Protein AF-A0A1G3MCM6-F1 (afdb_monomer)

Structure (mmCIF, N/CA/C/O backbone):
data_AF-A0A1G3MCM6-F1
#
_entry.id   AF-A0A1G3MCM6-F1
#
loop_
_atom_site.group_PDB
_atom_site.id
_atom_site.type_symbol
_atom_site.label_atom_id
_atom_site.label_alt_id
_atom_site.label_comp_id
_atom_site.label_asym_id
_atom_site.label_entity_id
_atom_site.label_seq_id
_atom_site.pdbx_PDB_ins_code
_atom_site.Cartn_x
_atom_site.Cartn_y
_atom_site.Cartn_z
_atom_site.occupancy
_atom_site.B_iso_or_equiv
_atom_site.auth_seq_id
_atom_site.auth_comp_id
_atom_site.auth_asym_id
_atom_site.auth_atom_id
_atom_site.pdbx_PDB_model_num
ATOM 1 N N . MET A 1 1 ? -22.567 -2.841 15.519 1.00 77.56 1 MET A N 1
ATOM 2 C CA . MET A 1 1 ? -21.822 -3.271 14.309 1.00 77.56 1 MET A CA 1
ATOM 3 C C . MET A 1 1 ? -20.598 -4.114 14.667 1.00 77.56 1 MET A C 1
ATOM 5 O O . MET A 1 1 ? -20.494 -5.220 14.152 1.00 77.56 1 MET A O 1
ATOM 9 N N . ILE A 1 2 ? -19.733 -3.654 15.585 1.00 81.81 2 ILE A N 1
ATOM 10 C CA . ILE A 1 2 ? -18.502 -4.355 16.015 1.00 81.81 2 ILE A CA 1
ATOM 11 C C . ILE A 1 2 ? -18.748 -5.815 16.421 1.00 81.81 2 ILE A C 1
ATOM 13 O O . ILE A 1 2 ? -18.038 -6.698 15.945 1.00 81.81 2 ILE A O 1
ATOM 17 N N . LYS A 1 3 ? -19.795 -6.090 17.214 1.00 83.81 3 LYS A N 1
ATOM 18 C CA . LYS A 1 3 ? -20.151 -7.464 17.610 1.00 83.81 3 LYS A CA 1
ATOM 19 C C . LYS A 1 3 ? -20.304 -8.424 16.419 1.00 83.81 3 LYS A C 1
ATOM 21 O O . LYS A 1 3 ? -19.781 -9.528 16.458 1.00 83.81 3 LYS A O 1
ATOM 26 N N . TYR A 1 4 ? -20.937 -7.982 15.330 1.00 87.56 4 TYR A N 1
ATOM 27 C CA . TYR A 1 4 ? -21.160 -8.820 14.150 1.00 87.56 4 TYR A CA 1
ATOM 28 C C . TYR A 1 4 ? -19.894 -9.006 13.323 1.00 87.56 4 TYR A C 1
ATOM 30 O O . TYR A 1 4 ? -19.676 -10.084 12.788 1.00 87.56 4 TYR A O 1
ATOM 38 N N . LEU A 1 5 ? -19.037 -7.985 13.241 1.00 87.69 5 LEU A N 1
ATOM 39 C CA . LEU A 1 5 ? -17.733 -8.105 12.582 1.00 87.69 5 LEU A CA 1
ATOM 40 C C . LEU A 1 5 ? -16.824 -9.082 13.335 1.00 87.69 5 LEU A C 1
ATOM 42 O O . LEU A 1 5 ? -16.129 -9.884 12.713 1.00 87.69 5 LEU A O 1
ATOM 46 N N . ARG A 1 6 ? -16.887 -9.068 14.670 1.00 85.75 6 ARG A N 1
ATOM 47 C CA . ARG A 1 6 ? -16.218 -10.051 15.522 1.00 85.75 6 ARG A CA 1
ATOM 48 C C . ARG A 1 6 ? -16.755 -11.462 15.267 1.00 85.75 6 ARG A C 1
ATOM 50 O O . ARG A 1 6 ? -15.981 -12.378 15.028 1.00 85.75 6 ARG A O 1
ATOM 57 N N . GLU A 1 7 ? -18.069 -11.658 15.264 1.00 87.81 7 GLU A N 1
ATOM 58 C CA . GLU A 1 7 ? -18.654 -12.975 14.972 1.00 87.81 7 GLU A CA 1
ATOM 59 C C . GLU A 1 7 ? -18.329 -13.466 13.554 1.00 87.81 7 GLU A C 1
ATOM 61 O O . GLU A 1 7 ? -17.963 -14.625 13.378 1.00 87.81 7 GLU A O 1
ATOM 66 N N . ALA A 1 8 ? -18.372 -12.584 12.552 1.00 89.69 8 ALA A N 1
ATOM 67 C CA . ALA A 1 8 ? -17.970 -12.914 11.188 1.00 89.69 8 ALA A CA 1
ATOM 68 C C . ALA A 1 8 ? -16.504 -13.360 11.137 1.00 89.69 8 ALA A C 1
ATOM 70 O O . ALA A 1 8 ? -16.182 -14.353 10.490 1.00 89.69 8 ALA A O 1
ATOM 71 N N . SER A 1 9 ? -15.616 -12.663 11.854 1.00 87.81 9 SER A N 1
ATOM 72 C CA . SER A 1 9 ? -14.201 -13.031 11.945 1.00 87.81 9 SER A CA 1
ATOM 73 C C . SER A 1 9 ? -14.021 -14.405 12.597 1.00 87.81 9 SER A C 1
ATOM 75 O O . SER A 1 9 ? -13.177 -15.172 12.143 1.00 87.81 9 SER A O 1
ATOM 77 N N . ALA A 1 10 ? -14.833 -14.747 13.602 1.00 88.06 10 ALA A N 1
ATOM 78 C CA . ALA A 1 10 ? -14.799 -16.059 14.248 1.00 88.06 10 ALA A CA 1
ATOM 79 C C . ALA A 1 10 ? -15.202 -17.173 13.274 1.00 88.06 10 ALA A C 1
ATOM 81 O O . ALA A 1 10 ? -14.544 -18.204 13.210 1.00 88.06 10 ALA A O 1
ATOM 82 N N . ILE A 1 11 ? -16.252 -16.942 12.480 1.00 89.31 11 ILE A N 1
ATOM 83 C CA . ILE A 1 11 ? -16.748 -17.908 11.490 1.00 89.31 11 ILE A CA 1
ATOM 84 C C . ILE A 1 11 ? -15.727 -18.121 10.368 1.00 89.31 11 ILE A C 1
ATOM 86 O O . ILE A 1 11 ? -15.505 -19.249 9.930 1.00 89.31 11 ILE A O 1
ATOM 90 N N . VAL A 1 12 ? -15.114 -17.045 9.868 1.00 87.94 12 VAL A N 1
ATOM 91 C CA . VAL A 1 12 ? -14.195 -17.127 8.724 1.00 87.94 12 VAL A CA 1
ATOM 92 C C . VAL A 1 12 ? -12.871 -17.768 9.127 1.00 87.94 12 VAL A C 1
ATOM 94 O O . VAL A 1 12 ? -12.419 -18.691 8.445 1.00 87.94 12 VAL A O 1
ATOM 97 N N . TYR A 1 13 ? -12.271 -17.315 10.228 1.00 85.62 13 TYR A N 1
ATOM 98 C CA . TYR A 1 13 ? -10.898 -17.668 10.598 1.00 85.62 13 TYR A CA 1
ATOM 99 C C . TYR A 1 13 ? -10.787 -18.740 11.687 1.00 85.62 13 TYR A C 1
ATOM 101 O O . TYR A 1 13 ? -9.669 -19.111 12.029 1.00 85.62 13 TYR A O 1
ATOM 109 N N . ASP A 1 14 ? -11.909 -19.228 12.230 1.00 80.12 14 ASP A N 1
ATOM 110 C CA . ASP A 1 14 ? -11.936 -20.124 13.400 1.00 80.12 14 ASP A CA 1
ATOM 111 C C . ASP A 1 14 ? -11.117 -19.552 14.583 1.00 80.12 14 ASP A C 1
ATOM 113 O O . ASP A 1 14 ? -10.503 -20.277 15.366 1.00 80.12 14 ASP A O 1
ATOM 117 N N . ASP A 1 15 ? -11.077 -18.218 14.680 1.00 69.25 15 ASP A N 1
ATOM 118 C CA . ASP A 1 15 ? -10.154 -17.466 15.531 1.00 69.25 15 ASP A CA 1
ATOM 119 C C . ASP A 1 15 ? -10.710 -17.293 16.961 1.00 69.25 15 ASP A C 1
ATOM 121 O O . ASP A 1 15 ? -11.820 -16.766 17.128 1.00 69.25 15 ASP A O 1
ATOM 125 N N . PRO A 1 16 ? -9.957 -17.681 18.012 1.00 59.62 16 PRO A N 1
ATOM 126 C CA . PRO A 1 16 ? -10.346 -17.456 19.404 1.00 59.62 16 PRO A CA 1
ATOM 127 C C . PRO A 1 16 ? -10.381 -15.971 19.819 1.00 59.62 16 PRO A C 1
ATOM 129 O O . PRO A 1 16 ? -11.008 -15.651 20.831 1.00 59.62 16 PRO A O 1
ATOM 132 N N . GLN A 1 17 ? -9.752 -15.056 19.068 1.00 64.62 17 GLN A N 1
ATOM 133 C CA . GLN A 1 17 ? -9.787 -13.600 19.292 1.00 64.62 17 GLN A CA 1
ATOM 134 C C . GLN A 1 17 ? -10.172 -12.832 18.016 1.00 64.62 17 GLN A C 1
ATOM 136 O O . GLN A 1 17 ? -9.363 -12.109 17.432 1.00 64.62 17 GLN A O 1
ATOM 141 N N . PRO A 1 18 ? -11.436 -12.929 17.584 1.00 66.81 18 PRO A N 1
ATOM 142 C CA . PRO A 1 18 ? -11.788 -12.649 16.207 1.00 66.81 18 PRO A CA 1
ATOM 143 C C . PRO A 1 18 ? -11.910 -11.142 15.939 1.00 66.81 18 PRO A C 1
ATOM 145 O O . PRO A 1 18 ? -12.966 -10.538 16.105 1.00 66.81 18 PRO A O 1
ATOM 148 N N . ALA A 1 19 ? -10.809 -10.516 15.527 1.00 70.50 19 ALA A N 1
ATOM 149 C CA . ALA A 1 19 ? -10.725 -9.077 15.258 1.00 70.50 19 ALA A CA 1
ATOM 150 C C . ALA A 1 19 ? -10.263 -8.746 13.828 1.00 70.50 19 ALA A C 1
ATOM 152 O O . ALA A 1 19 ? -9.990 -7.583 13.526 1.00 70.50 19 ALA A O 1
ATOM 153 N N . ALA A 1 20 ? -10.197 -9.732 12.927 1.00 72.62 20 ALA A N 1
ATOM 154 C CA . ALA A 1 20 ? -9.654 -9.550 11.578 1.00 72.62 20 ALA A CA 1
ATOM 155 C C . ALA A 1 20 ? -10.412 -8.484 10.765 1.00 72.62 20 ALA A C 1
ATOM 157 O O . ALA A 1 20 ? -9.809 -7.720 10.015 1.00 72.62 20 ALA A O 1
ATOM 158 N N . PHE A 1 21 ? -11.729 -8.374 10.967 1.00 78.88 21 PHE A N 1
ATOM 159 C CA . PHE A 1 21 ? -12.577 -7.374 10.305 1.00 78.88 21 PHE A CA 1
ATOM 160 C C . PHE A 1 21 ? -12.707 -6.053 11.081 1.00 78.88 21 PHE A C 1
ATOM 162 O O . PHE A 1 21 ? -13.482 -5.182 10.694 1.00 78.88 21 PHE A O 1
ATOM 169 N N . LEU A 1 22 ? -11.947 -5.889 12.168 1.00 76.06 22 LEU A N 1
ATOM 170 C CA . LEU A 1 22 ? -11.926 -4.698 13.025 1.00 76.06 22 LEU A CA 1
ATOM 171 C C . LEU A 1 22 ? -10.615 -3.908 12.895 1.00 76.06 22 LEU A C 1
ATOM 173 O O . LEU A 1 22 ? -10.257 -3.122 13.769 1.00 76.06 22 LEU A O 1
ATOM 177 N N . ALA A 1 23 ? -9.917 -4.058 11.767 1.00 63.91 23 ALA A N 1
ATOM 178 C CA . ALA A 1 23 ? -8.695 -3.318 11.435 1.00 63.91 23 ALA A CA 1
ATOM 179 C C . ALA A 1 23 ? -8.908 -1.805 11.168 1.00 63.91 23 ALA A C 1
ATOM 181 O O . ALA A 1 23 ? -7.988 -1.122 10.708 1.00 63.91 23 ALA A O 1
ATOM 182 N N . GLY A 1 24 ? -10.114 -1.284 11.433 1.00 68.31 24 GLY A N 1
ATOM 183 C CA . GLY A 1 24 ? -10.452 0.133 11.305 1.00 68.31 24 GLY A CA 1
ATOM 184 C C . GLY A 1 24 ? -9.664 1.012 12.277 1.00 68.31 24 GLY A C 1
ATOM 185 O O . GLY A 1 24 ? -9.245 0.549 13.340 1.00 68.31 24 GLY A O 1
ATOM 186 N N . SER A 1 25 ? -9.463 2.270 11.886 1.00 79.94 25 SER A N 1
ATOM 187 C CA . SER A 1 25 ? -8.762 3.283 12.674 1.00 79.94 25 SER A CA 1
ATOM 188 C C . SER A 1 25 ? -9.706 4.124 13.527 1.00 79.94 25 SER A C 1
ATOM 190 O O . SER A 1 25 ? -10.789 4.487 13.074 1.00 79.94 25 SER A O 1
ATOM 192 N N . GLU A 1 26 ? -9.237 4.502 14.716 1.00 88.06 26 GLU A N 1
ATOM 193 C CA . GLU A 1 26 ? -9.875 5.508 15.564 1.00 88.06 26 GLU A CA 1
ATOM 194 C C . GLU A 1 26 ? -9.474 6.886 15.051 1.00 88.06 26 GLU A C 1
ATOM 196 O O . GLU A 1 26 ? -8.437 7.441 15.424 1.00 88.06 26 GLU A O 1
ATOM 201 N N . CYS A 1 27 ? -10.248 7.395 14.097 1.00 87.75 27 CYS A N 1
ATOM 202 C CA . CYS A 1 27 ? -9.931 8.655 13.445 1.00 87.75 27 CYS A CA 1
ATOM 203 C C . CYS A 1 27 ? -10.196 9.829 14.387 1.00 87.75 27 CYS A C 1
ATOM 205 O O . CYS A 1 27 ? -11.316 10.033 14.870 1.00 87.75 27 CYS A O 1
ATOM 207 N N . MET A 1 28 ? -9.154 10.628 14.581 1.00 93.31 28 MET A N 1
ATOM 208 C CA . MET A 1 28 ? -9.245 11.959 15.150 1.00 93.31 28 MET A CA 1
ATOM 209 C C . MET A 1 28 ? -9.713 12.929 14.062 1.00 93.31 28 MET A C 1
ATOM 211 O O . MET A 1 28 ? -9.323 12.829 12.897 1.00 93.31 28 MET A O 1
ATOM 215 N N . THR A 1 29 ? -10.565 13.875 14.439 1.00 92.38 29 THR A N 1
ATOM 216 C CA . THR A 1 29 ? -11.014 14.944 13.551 1.00 92.38 29 THR A CA 1
ATOM 217 C C . THR A 1 29 ? -10.143 16.167 13.771 1.00 92.38 29 THR A C 1
ATOM 219 O O . THR A 1 29 ? -10.259 16.879 14.770 1.00 92.38 29 THR A O 1
ATOM 222 N N . MET A 1 30 ? -9.262 16.420 12.811 1.00 87.62 30 MET A N 1
ATOM 223 C CA . MET A 1 30 ? -8.377 17.574 12.859 1.00 87.62 30 MET A CA 1
ATOM 224 C C . MET A 1 30 ? -9.166 18.898 12.808 1.00 87.62 30 MET A C 1
ATOM 226 O O . MET A 1 30 ? -10.094 19.028 12.002 1.00 87.62 30 MET A O 1
ATOM 230 N N . PRO A 1 31 ? -8.780 19.923 13.596 1.00 91.50 31 PRO A N 1
ATOM 231 C CA . PRO A 1 31 ? -7.684 19.926 14.571 1.00 91.50 31 PRO A CA 1
ATOM 232 C C . PRO A 1 31 ? -8.120 19.500 15.986 1.00 91.50 31 PRO A C 1
ATOM 234 O O . PRO A 1 31 ? -8.938 20.184 16.605 1.00 91.50 31 PRO A O 1
ATOM 237 N N . LEU A 1 32 ? -7.482 18.462 16.536 1.00 93.50 32 LEU A N 1
ATOM 238 C CA . LEU A 1 32 ? -7.494 18.077 17.955 1.00 93.50 32 LE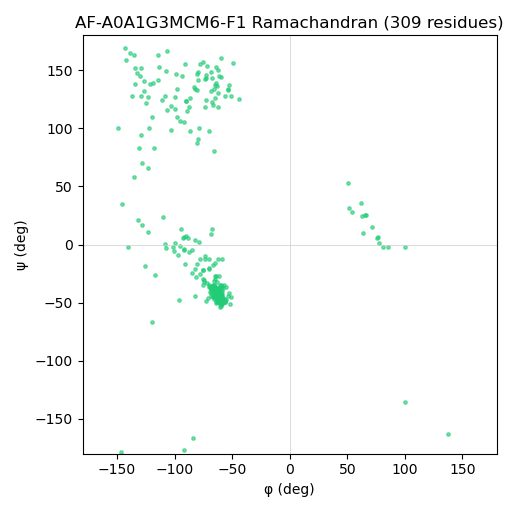U A CA 1
ATOM 239 C C . LEU A 1 32 ? -8.873 17.700 18.521 1.00 93.50 32 LEU A C 1
ATOM 241 O O . LEU A 1 32 ? -9.167 17.996 19.682 1.00 93.50 32 LEU A O 1
ATOM 245 N N . LYS A 1 33 ? -9.734 17.051 17.727 1.00 94.62 33 LYS A N 1
ATOM 246 C CA . LYS A 1 33 ? -11.069 16.624 18.178 1.00 94.62 33 LYS A CA 1
ATOM 247 C C . LYS A 1 33 ? -11.223 15.114 18.115 1.00 94.62 33 LYS A C 1
ATOM 249 O O . LYS A 1 33 ? -10.851 14.478 17.135 1.00 94.62 33 LYS A O 1
ATOM 254 N N . LEU A 1 34 ? -11.851 14.559 19.143 1.00 93.94 34 LEU A N 1
ATOM 255 C CA . LEU A 1 34 ? -12.419 13.219 19.107 1.00 93.94 34 LEU A CA 1
ATOM 256 C C . LEU A 1 34 ? -13.931 13.362 18.939 1.00 93.94 34 LEU A C 1
ATOM 258 O O . LEU A 1 34 ? -14.586 13.987 19.772 1.00 93.94 34 LEU A O 1
ATOM 262 N N . GLU A 1 35 ? -14.471 12.824 17.850 1.00 93.69 35 GLU A N 1
ATOM 263 C CA . GLU A 1 35 ? -15.914 12.827 17.620 1.00 93.69 35 GLU A CA 1
ATOM 264 C C . GLU A 1 35 ? -16.611 11.744 18.442 1.00 93.69 35 GLU A C 1
ATOM 266 O O . GLU A 1 35 ? -16.022 10.713 18.772 1.00 93.69 35 GLU A O 1
ATOM 271 N N . GLU A 1 36 ? -17.896 11.966 18.721 1.00 92.62 36 GLU A N 1
ATOM 272 C CA . GLU A 1 36 ? -18.750 11.032 19.459 1.00 92.62 36 GLU A CA 1
ATOM 273 C C . GLU A 1 36 ? -18.730 9.637 18.833 1.00 92.62 36 GLU A C 1
ATOM 275 O O . GLU A 1 36 ? -18.501 8.660 19.535 1.00 92.62 36 GLU A O 1
ATOM 280 N N . ARG A 1 37 ? -18.825 9.547 17.500 1.00 89.88 37 ARG A N 1
ATOM 281 C CA . ARG A 1 37 ? -18.759 8.271 16.778 1.00 89.88 37 ARG A CA 1
ATOM 282 C C . ARG A 1 37 ? -17.471 7.490 17.068 1.00 89.88 37 ARG A C 1
ATOM 284 O O . ARG A 1 37 ? -17.539 6.289 17.309 1.00 89.88 37 ARG A O 1
ATOM 291 N N . SER A 1 38 ? -16.308 8.144 17.017 1.00 91.44 38 SER A N 1
ATOM 292 C CA . SER A 1 38 ? -15.022 7.486 17.303 1.00 91.44 38 SER A CA 1
ATOM 293 C C . SER A 1 38 ? -14.925 7.102 18.783 1.00 91.44 38 SER A C 1
ATOM 295 O O . SER A 1 38 ? -14.451 6.022 19.117 1.00 91.44 38 SER A O 1
ATOM 297 N N . ALA A 1 39 ? -15.424 7.949 19.688 1.00 92.62 39 ALA A N 1
ATOM 298 C CA . ALA A 1 39 ? -15.471 7.631 21.114 1.00 92.62 39 ALA A CA 1
ATOM 299 C C . ALA A 1 39 ? -16.377 6.419 21.416 1.00 92.62 39 ALA A C 1
ATOM 301 O O . ALA A 1 39 ? -16.011 5.554 22.214 1.00 92.62 39 ALA A O 1
ATOM 302 N N . GLU A 1 40 ? -17.538 6.328 20.765 1.00 91.62 40 GLU A N 1
ATOM 303 C CA . GLU A 1 40 ? -18.441 5.180 20.860 1.00 91.62 40 GLU A CA 1
ATOM 304 C C . GLU A 1 40 ? -17.797 3.899 20.320 1.00 91.62 40 GLU A C 1
ATOM 306 O O . GLU A 1 40 ? -17.926 2.853 20.960 1.00 91.62 40 GLU A O 1
ATOM 311 N N . ASP A 1 41 ? -17.069 3.972 19.198 1.00 89.88 41 ASP A N 1
ATOM 312 C CA . ASP A 1 41 ? -16.335 2.828 18.637 1.00 89.88 41 ASP A CA 1
ATOM 313 C C . ASP A 1 41 ? -15.289 2.301 19.629 1.00 89.88 41 ASP A C 1
ATOM 315 O O . ASP A 1 41 ? -15.284 1.108 19.943 1.00 89.88 41 ASP A O 1
ATOM 319 N N . ILE A 1 42 ? -14.493 3.196 20.229 1.00 92.06 42 ILE A N 1
ATOM 320 C CA . ILE A 1 42 ? -13.490 2.849 21.249 1.00 92.06 42 ILE A CA 1
ATOM 321 C C . ILE A 1 42 ? -14.126 2.087 22.425 1.00 92.06 42 ILE A C 1
ATOM 323 O O . ILE A 1 42 ? -13.622 1.040 22.857 1.00 92.06 42 ILE A O 1
ATOM 327 N N . LEU A 1 43 ? -15.245 2.597 22.949 1.00 92.44 43 LEU A N 1
ATOM 328 C CA . LEU A 1 43 ? -15.955 1.983 24.074 1.00 92.44 43 LEU A CA 1
ATOM 329 C C . LEU A 1 43 ? -16.600 0.646 23.689 1.00 92.44 43 LEU A C 1
ATOM 331 O O . LEU A 1 43 ? -16.580 -0.304 24.476 1.00 92.44 43 LEU A O 1
ATOM 335 N N . GLU A 1 44 ? -17.162 0.546 22.488 1.00 89.62 44 GLU A N 1
ATOM 336 C CA . GLU A 1 44 ? -17.798 -0.674 22.000 1.00 89.62 44 GLU A CA 1
ATOM 337 C C . GLU A 1 44 ? -16.775 -1.778 21.704 1.00 89.62 44 GLU A C 1
ATOM 339 O O . GLU A 1 44 ? -17.019 -2.946 22.021 1.00 89.62 44 GLU A O 1
ATOM 344 N N . ARG A 1 45 ? -15.589 -1.428 21.192 1.00 89.12 45 ARG A N 1
ATOM 345 C CA . ARG A 1 45 ? -14.456 -2.357 21.056 1.00 89.12 45 ARG A CA 1
ATOM 346 C C . ARG A 1 45 ? -14.080 -2.973 22.392 1.00 89.12 45 ARG A C 1
ATOM 348 O O . ARG A 1 45 ? -14.029 -4.202 22.493 1.00 89.12 45 ARG A O 1
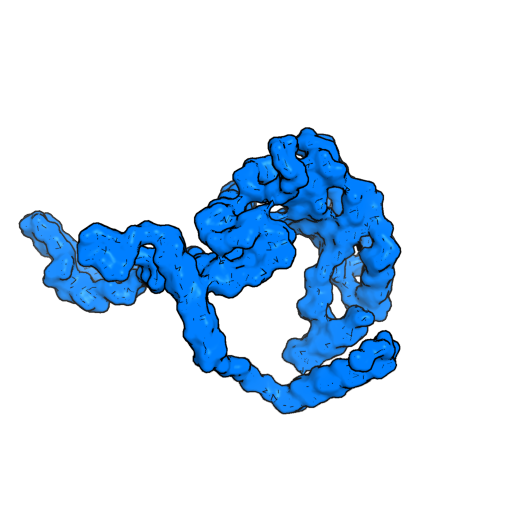ATOM 355 N N . ARG A 1 46 ? -13.945 -2.141 23.433 1.00 89.75 46 ARG A N 1
ATOM 356 C CA . ARG A 1 46 ? -13.671 -2.612 24.797 1.00 89.75 46 ARG A CA 1
ATOM 357 C C . ARG A 1 46 ? -14.737 -3.603 25.262 1.00 89.75 46 ARG A C 1
ATOM 359 O O . ARG A 1 46 ? -14.404 -4.688 25.733 1.00 89.75 46 ARG A O 1
ATOM 366 N N . ARG A 1 47 ? -16.024 -3.262 25.105 1.00 88.81 47 ARG A N 1
ATOM 367 C CA . ARG A 1 47 ? -17.152 -4.145 25.475 1.00 88.81 47 ARG A CA 1
ATOM 368 C C . ARG A 1 47 ? -17.113 -5.477 24.728 1.00 88.81 47 ARG A C 1
ATOM 370 O O . ARG A 1 47 ? -17.441 -6.514 25.299 1.00 88.81 47 ARG A O 1
ATOM 377 N N . CYS A 1 48 ? -16.675 -5.455 23.474 1.00 86.25 48 CYS A N 1
ATOM 378 C CA . CYS A 1 48 ? -16.508 -6.640 22.643 1.00 86.25 48 CYS A CA 1
ATOM 379 C C . CYS A 1 48 ? -15.183 -7.387 22.885 1.00 86.25 48 CYS A C 1
ATOM 381 O O . CYS A 1 48 ? -14.934 -8.373 22.191 1.00 86.25 48 CYS A O 1
ATOM 383 N N . GLY A 1 49 ? -14.350 -6.971 23.845 1.00 85.38 49 GLY A N 1
ATOM 384 C CA . GLY A 1 49 ? -13.060 -7.601 24.151 1.00 85.38 49 GLY A CA 1
ATOM 385 C C . GLY A 1 49 ? -11.975 -7.363 23.096 1.00 85.38 49 GLY A C 1
ATOM 386 O O . GLY A 1 49 ? -10.966 -8.066 23.088 1.00 85.38 49 GLY A O 1
ATOM 387 N N . VAL A 1 50 ? -12.180 -6.396 22.201 1.00 86.75 50 VAL A N 1
ATOM 388 C CA . VAL A 1 50 ? -11.236 -6.007 21.152 1.00 86.75 50 VAL A CA 1
ATOM 389 C C . VAL A 1 50 ? -10.373 -4.890 21.716 1.00 86.75 50 VAL A C 1
ATOM 391 O O . VAL A 1 50 ? -10.837 -3.767 21.870 1.00 86.75 50 VAL A O 1
ATOM 394 N N . ARG A 1 51 ? -9.123 -5.214 22.043 1.00 88.38 51 ARG A N 1
ATOM 395 C CA . ARG A 1 51 ? -8.202 -4.298 22.736 1.00 88.38 51 ARG A CA 1
ATOM 396 C C . ARG A 1 51 ? -7.210 -3.594 21.815 1.00 88.38 51 ARG A C 1
ATOM 398 O O . ARG A 1 51 ? -6.350 -2.861 22.285 1.00 88.38 51 ARG A O 1
ATOM 405 N N . ARG A 1 52 ? -7.283 -3.846 20.506 1.00 88.88 52 ARG A N 1
ATOM 406 C CA . ARG A 1 52 ? -6.410 -3.209 19.518 1.00 88.88 52 ARG A CA 1
ATOM 407 C C . ARG A 1 52 ? -7.046 -1.923 19.012 1.00 88.88 52 ARG A C 1
ATOM 409 O O . ARG A 1 52 ? -8.148 -1.960 18.457 1.00 88.88 52 ARG A O 1
ATOM 416 N N . TYR A 1 53 ? -6.311 -0.826 19.152 1.00 90.94 53 TYR A N 1
ATOM 417 C CA . TYR A 1 53 ? -6.728 0.504 18.728 1.00 90.94 53 TYR A CA 1
ATOM 418 C C . TYR A 1 53 ? -5.670 1.125 17.809 1.00 90.94 53 TYR A C 1
ATOM 420 O O . TYR A 1 53 ? -4.470 1.119 18.098 1.00 90.94 53 TYR A O 1
ATOM 428 N N . HIS A 1 54 ? -6.131 1.669 16.683 1.00 91.06 54 HIS A N 1
ATOM 429 C CA . HIS A 1 54 ? -5.290 2.293 15.662 1.00 91.06 54 HIS A CA 1
ATOM 430 C C . HIS A 1 54 ? -5.663 3.769 15.522 1.00 91.06 54 HIS A C 1
ATOM 432 O O . HIS A 1 54 ? -6.449 4.122 14.644 1.00 91.06 54 HIS A O 1
ATOM 438 N N . VAL A 1 55 ? -5.123 4.629 16.381 1.00 93.75 55 VAL A N 1
ATOM 439 C CA . VAL A 1 55 ? -5.433 6.065 16.384 1.00 93.75 55 VAL A CA 1
ATOM 440 C C . VAL A 1 55 ? -4.896 6.700 15.110 1.00 93.75 55 VAL A C 1
ATOM 442 O O . VAL A 1 55 ? -3.696 6.648 14.859 1.00 93.75 55 VAL A O 1
ATOM 445 N N . ALA A 1 56 ? -5.756 7.291 14.290 1.00 92.69 56 ALA A N 1
ATOM 446 C CA . ALA A 1 56 ? -5.346 7.894 13.027 1.00 92.69 56 ALA A CA 1
ATOM 447 C C . ALA A 1 56 ? -5.539 9.405 13.037 1.00 92.69 56 ALA A C 1
ATOM 449 O O . ALA A 1 56 ? -6.546 9.913 13.528 1.00 92.69 56 ALA A O 1
ATOM 450 N N . SER A 1 57 ? -4.587 10.104 12.427 1.00 92.19 57 SER A N 1
ATOM 451 C CA . SER A 1 57 ? -4.694 11.519 12.098 1.00 92.19 57 SER A CA 1
ATOM 452 C C . SER A 1 57 ? -4.528 11.697 10.591 1.00 92.19 57 SER A C 1
ATOM 454 O O . SER A 1 57 ? -3.695 11.028 9.975 1.00 92.19 57 SER A O 1
ATOM 456 N N . MET A 1 58 ? -5.360 12.560 9.998 1.00 91.44 58 MET A N 1
ATOM 457 C CA . MET A 1 58 ? -5.427 12.775 8.546 1.00 91.44 58 MET A CA 1
ATOM 458 C C . MET A 1 58 ? -5.497 14.262 8.145 1.00 91.44 58 MET A C 1
ATOM 460 O O . MET A 1 58 ? -6.476 14.695 7.530 1.00 91.44 58 MET A O 1
ATOM 464 N N . PRO A 1 59 ? -4.517 15.100 8.520 1.00 91.94 59 PRO A N 1
ATOM 465 C CA . PRO A 1 59 ? -4.551 16.515 8.220 1.00 91.94 59 PRO A CA 1
ATOM 466 C C . PRO A 1 59 ? -4.322 16.814 6.738 1.00 91.94 59 PRO A C 1
ATOM 468 O O . PRO A 1 59 ? -3.611 16.116 6.015 1.00 91.94 59 PRO A O 1
ATOM 471 N N . THR A 1 60 ? -4.866 17.949 6.308 1.00 93.31 60 THR A N 1
ATOM 472 C CA . THR A 1 60 ? -4.403 18.642 5.107 1.00 93.31 60 THR A CA 1
ATOM 473 C C . THR A 1 60 ? -3.626 19.886 5.532 1.00 93.31 60 THR A C 1
ATOM 475 O O . THR A 1 60 ? -4.209 20.809 6.114 1.00 93.31 60 THR A O 1
ATOM 478 N N . LEU A 1 61 ? -2.322 19.930 5.229 1.00 93.75 61 LEU A N 1
ATOM 479 C CA . LEU A 1 61 ? -1.474 21.094 5.501 1.00 93.75 61 LEU A CA 1
ATOM 480 C C . LEU A 1 61 ? -2.057 22.338 4.829 1.00 93.75 61 LEU A C 1
ATOM 482 O O . LEU A 1 61 ? -2.331 22.327 3.628 1.00 93.75 61 LEU A O 1
ATOM 486 N N . GLY A 1 62 ? -2.226 23.410 5.606 1.00 92.62 62 GLY A N 1
ATOM 487 C CA . GLY A 1 62 ? -2.831 24.662 5.149 1.00 92.62 62 GLY A CA 1
ATOM 488 C C . GLY A 1 62 ? -4.362 24.704 5.223 1.00 92.62 62 GLY A C 1
ATOM 489 O O . GLY A 1 62 ? -4.932 25.749 4.922 1.00 92.62 62 GLY A O 1
ATOM 490 N N . VAL A 1 63 ? -5.024 23.619 5.644 1.00 94.25 63 VAL A N 1
ATOM 491 C CA . VAL A 1 63 ? -6.484 23.575 5.855 1.00 94.25 63 VAL A CA 1
ATOM 492 C C . VAL A 1 63 ? -6.800 23.244 7.307 1.00 94.25 63 VAL A C 1
ATOM 494 O O . VAL A 1 63 ? -7.322 24.082 8.035 1.00 94.25 63 VAL A O 1
ATOM 497 N N . SER A 1 64 ? -6.472 22.027 7.737 1.00 94.06 64 SER A N 1
ATOM 498 C CA . SER A 1 64 ? -6.795 21.534 9.080 1.00 94.06 64 SER A CA 1
ATOM 499 C C . SER A 1 64 ? -5.626 21.675 10.057 1.00 94.06 64 SER A C 1
ATOM 501 O O . SER A 1 64 ? -5.791 21.474 11.254 1.00 94.06 64 SER A O 1
ATOM 503 N N . THR A 1 65 ? -4.450 22.039 9.548 1.00 94.56 65 THR A N 1
ATOM 504 C CA . THR A 1 65 ? -3.245 22.374 10.311 1.00 94.56 65 THR A CA 1
ATOM 505 C C . THR A 1 65 ? -2.566 23.587 9.667 1.00 94.56 65 THR A C 1
ATOM 507 O O . THR A 1 65 ? -2.844 23.898 8.501 1.00 94.56 65 THR A O 1
ATOM 510 N N . PRO A 1 66 ? -1.626 24.259 10.357 1.00 93.69 66 PRO A N 1
ATOM 511 C CA . PRO A 1 66 ? -0.777 25.266 9.727 1.00 93.69 66 PRO A CA 1
ATOM 512 C C . PRO A 1 66 ? -0.125 24.776 8.419 1.00 93.69 66 PRO A C 1
ATOM 514 O O . PRO A 1 66 ? 0.071 23.582 8.183 1.00 93.69 66 PRO A O 1
ATOM 517 N N . VAL A 1 67 ? 0.242 25.705 7.538 1.00 92.75 67 VAL A N 1
ATOM 518 C CA . VAL A 1 67 ? 0.970 25.347 6.305 1.00 92.75 67 VAL A CA 1
ATOM 519 C C . VAL A 1 67 ? 2.443 25.013 6.582 1.00 92.75 67 VAL A C 1
ATOM 521 O O . VAL A 1 67 ? 3.090 24.314 5.808 1.00 92.75 67 VAL A O 1
ATOM 524 N N . THR A 1 68 ? 2.993 25.496 7.700 1.00 94.94 68 THR A N 1
ATOM 525 C CA . THR A 1 68 ? 4.390 25.264 8.079 1.00 94.94 68 THR A CA 1
ATOM 526 C C . THR A 1 68 ? 4.564 23.891 8.724 1.00 94.94 68 THR A C 1
ATOM 528 O O . THR A 1 68 ? 3.828 23.515 9.635 1.00 94.94 68 THR A O 1
ATOM 531 N N . LEU A 1 69 ? 5.581 23.147 8.280 1.00 95.88 69 LEU A N 1
ATOM 532 C CA . LEU A 1 69 ? 5.794 21.760 8.703 1.00 95.88 69 LEU A CA 1
ATOM 533 C C . LEU A 1 69 ? 5.968 21.623 10.218 1.00 95.88 69 LEU A C 1
ATOM 535 O O . LEU A 1 69 ? 5.271 20.830 10.834 1.00 95.88 69 LEU A O 1
ATOM 539 N N . ALA A 1 70 ? 6.849 22.414 10.836 1.00 96.56 70 ALA A N 1
ATOM 540 C CA . ALA A 1 70 ? 7.169 22.260 12.256 1.00 96.56 70 ALA A CA 1
ATOM 541 C C . ALA A 1 70 ? 5.938 22.410 13.169 1.00 96.56 70 ALA A C 1
ATOM 543 O O . ALA A 1 70 ? 5.703 21.564 14.029 1.00 96.56 70 ALA A O 1
ATOM 544 N N . GLY A 1 71 ? 5.128 23.455 12.956 1.00 95.50 71 GLY A N 1
ATOM 545 C CA . GLY A 1 71 ? 3.919 23.686 13.751 1.00 95.50 71 GLY A CA 1
ATOM 546 C C . GLY A 1 71 ? 2.890 22.575 13.561 1.00 95.50 71 GLY A C 1
ATOM 547 O O . GLY A 1 71 ? 2.305 22.088 14.528 1.00 95.50 71 GLY A O 1
ATOM 548 N N . SER A 1 72 ? 2.723 22.118 12.324 1.00 96.00 72 SER A N 1
ATOM 549 C CA . SER A 1 72 ? 1.786 21.046 12.009 1.00 96.00 72 SER A CA 1
ATOM 550 C C . SER A 1 72 ? 2.250 19.691 12.547 1.00 96.00 72 SER A C 1
ATOM 552 O O . SER A 1 72 ? 1.407 18.898 12.955 1.00 96.00 72 SER A O 1
ATOM 554 N N . ILE A 1 73 ? 3.559 19.403 12.563 1.00 96.12 73 ILE A N 1
ATOM 555 C CA . ILE A 1 73 ? 4.119 18.144 13.087 1.00 96.12 73 ILE A CA 1
ATOM 556 C C . ILE A 1 73 ? 3.847 18.049 14.589 1.00 96.12 73 ILE A C 1
ATOM 558 O O . ILE A 1 73 ? 3.389 17.016 15.072 1.00 96.12 73 ILE A O 1
ATOM 562 N N . VAL A 1 74 ? 4.077 19.143 15.325 1.00 95.81 74 VAL A N 1
ATOM 563 C CA . VAL A 1 74 ? 3.766 19.218 16.761 1.00 95.81 74 VAL A CA 1
ATOM 564 C C . VAL A 1 74 ? 2.273 18.992 17.002 1.00 95.81 74 VAL A C 1
ATOM 566 O O . VAL A 1 74 ? 1.908 18.245 17.907 1.00 95.81 74 VAL A O 1
ATOM 569 N N . MET A 1 75 ? 1.413 19.591 16.173 1.00 95.81 75 MET A N 1
ATOM 570 C CA . MET A 1 75 ? -0.037 19.421 16.273 1.00 95.81 75 MET A CA 1
ATOM 571 C C . MET A 1 75 ? -0.479 17.971 16.035 1.00 95.81 75 MET A C 1
ATOM 573 O O . MET A 1 75 ? -1.248 17.450 16.837 1.00 95.81 75 MET A O 1
ATOM 577 N N . ALA A 1 76 ? 0.029 17.293 15.001 1.00 95.19 76 ALA A N 1
ATOM 578 C CA . ALA A 1 76 ? -0.289 15.880 14.778 1.00 95.19 76 ALA A CA 1
ATOM 579 C C . ALA A 1 76 ? 0.230 14.976 15.890 1.00 95.19 76 ALA A C 1
ATOM 581 O O . ALA A 1 76 ? -0.484 14.077 16.325 1.00 95.19 76 ALA A O 1
ATOM 582 N N . ALA A 1 77 ? 1.446 15.219 16.384 1.00 95.44 77 ALA A N 1
ATOM 583 C CA . ALA A 1 77 ? 1.969 14.450 17.504 1.00 95.44 77 ALA A CA 1
ATOM 584 C C . ALA A 1 77 ? 1.071 14.598 18.743 1.00 95.44 77 ALA A C 1
ATOM 586 O O . ALA A 1 77 ? 0.728 13.598 19.372 1.00 95.44 77 ALA A O 1
ATOM 587 N N . ALA A 1 78 ? 0.632 15.823 19.053 1.00 95.62 78 ALA A N 1
ATOM 588 C CA . ALA A 1 78 ? -0.308 16.078 20.140 1.00 95.62 78 ALA A CA 1
ATOM 589 C C . ALA A 1 78 ? -1.661 15.380 19.919 1.00 95.62 78 ALA A C 1
ATOM 591 O O . ALA A 1 78 ? -2.207 14.808 20.860 1.00 95.62 78 ALA A O 1
ATOM 592 N N . GLU A 1 79 ? -2.183 15.384 18.689 1.00 95.81 79 GLU A N 1
ATOM 593 C CA . GLU A 1 79 ? -3.445 14.720 18.356 1.00 95.81 79 GLU A CA 1
ATOM 594 C C . GLU A 1 79 ? -3.373 13.203 18.549 1.00 95.81 79 GLU A C 1
ATOM 596 O O . GLU A 1 79 ? -4.217 12.624 19.234 1.00 95.81 79 GLU A O 1
ATOM 601 N N . LEU A 1 80 ? -2.345 12.566 17.986 1.00 95.94 80 LEU A N 1
ATOM 602 C CA . LEU A 1 80 ? -2.146 11.123 18.075 1.00 95.94 80 LEU A CA 1
ATOM 603 C C . LEU A 1 80 ? -1.924 10.680 19.526 1.00 95.94 80 LEU A C 1
ATOM 605 O O . LEU A 1 80 ? -2.547 9.720 19.972 1.00 95.94 80 LEU A O 1
ATOM 609 N N . LEU A 1 81 ? -1.099 11.405 20.291 1.00 95.44 81 LEU A N 1
ATOM 610 C CA . LEU A 1 81 ? -0.903 11.129 21.718 1.00 95.44 81 LEU A CA 1
ATOM 611 C C . LEU A 1 81 ? -2.193 11.322 22.519 1.00 95.44 81 LEU A C 1
ATOM 613 O O . LEU A 1 81 ? -2.483 10.516 23.400 1.00 95.44 81 LEU A O 1
ATOM 617 N N . GLY A 1 82 ? -2.979 12.354 22.204 1.00 95.38 82 GLY A N 1
ATOM 618 C CA . GLY A 1 82 ? -4.281 12.589 22.821 1.00 95.38 82 GLY A CA 1
ATOM 619 C C . GLY A 1 82 ? -5.251 11.435 22.568 1.00 95.38 82 GLY A C 1
ATOM 620 O O . GLY A 1 82 ? -5.834 10.909 23.513 1.00 95.38 82 GLY A O 1
ATOM 621 N N . GLY A 1 83 ? -5.373 10.985 21.316 1.00 95.38 83 GLY A N 1
ATOM 622 C CA . GLY A 1 83 ? -6.209 9.835 20.965 1.00 95.38 83 GLY A CA 1
ATOM 623 C C . GLY A 1 83 ? -5.734 8.534 21.621 1.00 95.38 83 GLY A C 1
ATOM 624 O O . GLY A 1 83 ? -6.549 7.777 22.150 1.00 95.38 83 GLY A O 1
ATOM 625 N N . MET A 1 84 ? -4.417 8.299 21.676 1.00 95.25 84 MET A N 1
ATOM 626 C CA . MET A 1 84 ? -3.846 7.137 22.371 1.00 95.25 84 MET A CA 1
ATOM 627 C C . MET A 1 84 ? -4.115 7.193 23.876 1.00 95.25 84 MET A C 1
ATOM 629 O O . MET A 1 84 ? -4.476 6.178 24.464 1.00 95.25 84 MET A O 1
ATOM 633 N N . ALA A 1 85 ? -4.006 8.370 24.497 1.00 95.44 85 ALA A N 1
ATOM 634 C CA . ALA A 1 85 ? -4.328 8.557 25.907 1.00 95.44 85 ALA A CA 1
ATOM 635 C C . ALA A 1 85 ? -5.814 8.298 26.194 1.00 95.44 85 ALA A C 1
ATOM 637 O O . ALA A 1 85 ? -6.132 7.666 27.197 1.00 95.44 85 ALA A O 1
ATOM 638 N N . VAL A 1 86 ? -6.727 8.720 25.308 1.00 95.31 86 VAL A N 1
ATOM 639 C CA . VAL A 1 86 ? -8.155 8.386 25.437 1.00 95.31 86 VAL A CA 1
ATOM 640 C C . VAL A 1 86 ? -8.367 6.876 25.376 1.00 95.31 86 VAL A C 1
ATOM 642 O O . VAL A 1 86 ? -9.048 6.334 26.245 1.00 95.31 86 VAL A O 1
ATOM 645 N N . CYS A 1 87 ? -7.767 6.195 24.397 1.00 95.06 87 CYS A N 1
ATOM 646 C CA . CYS A 1 87 ? -7.870 4.741 24.277 1.00 95.06 87 CYS A CA 1
ATOM 647 C C . CYS A 1 87 ? -7.302 4.038 25.516 1.00 95.06 87 CYS A C 1
ATOM 649 O O . CYS A 1 87 ? -7.941 3.136 26.040 1.00 95.06 87 CYS A O 1
ATOM 651 N N . TRP A 1 88 ? -6.164 4.497 26.042 1.00 95.50 88 TRP A N 1
ATOM 652 C CA . TRP A 1 88 ? -5.558 3.956 27.259 1.00 95.50 88 TRP A CA 1
ATOM 653 C C . TRP A 1 88 ? -6.423 4.169 28.510 1.00 95.50 88 TRP A C 1
ATOM 655 O O . TRP A 1 88 ? -6.593 3.262 29.320 1.00 95.50 88 TRP A O 1
ATOM 665 N N . CYS A 1 89 ? -7.021 5.353 28.664 1.00 96.06 89 CYS A N 1
ATOM 666 C CA . CYS A 1 89 ? -7.973 5.630 29.742 1.00 96.06 89 CYS A CA 1
ATOM 667 C C . CYS A 1 89 ? -9.233 4.763 29.619 1.00 96.06 89 CYS A C 1
ATOM 669 O O . CYS A 1 89 ? -9.790 4.317 30.625 1.00 96.06 89 CYS A O 1
ATOM 671 N N . ALA A 1 90 ? -9.692 4.536 28.386 1.00 94.62 90 ALA A N 1
ATOM 672 C CA . ALA A 1 90 ? -10.818 3.669 28.103 1.00 94.62 90 ALA A CA 1
ATOM 673 C C . ALA A 1 90 ? -10.460 2.196 28.304 1.00 94.62 90 ALA A C 1
ATOM 675 O O . ALA A 1 90 ? -11.328 1.461 28.738 1.00 94.62 90 ALA A O 1
ATOM 676 N N . ASP A 1 91 ? -9.235 1.754 28.046 1.00 94.62 91 ASP A N 1
ATOM 677 C CA . ASP A 1 91 ? -8.776 0.379 28.224 1.00 94.62 91 ASP A CA 1
ATOM 678 C C . ASP A 1 91 ? -7.278 0.348 28.591 1.00 94.62 91 ASP A C 1
ATOM 680 O O . ASP A 1 91 ? -6.422 0.464 27.710 1.00 94.62 91 ASP A O 1
ATOM 684 N N . PRO A 1 92 ? -6.925 0.175 29.880 1.00 94.88 92 PRO A N 1
ATOM 685 C CA . PRO A 1 92 ? -5.525 0.142 30.313 1.00 94.88 92 PRO A CA 1
ATOM 686 C C . PRO A 1 92 ? -4.711 -1.038 29.761 1.00 94.88 92 PRO A C 1
ATOM 688 O O . PRO A 1 92 ? -3.484 -0.997 29.821 1.00 94.88 92 PRO A O 1
ATOM 691 N N . GLU A 1 93 ? -5.374 -2.077 29.238 1.00 92.62 93 GLU A N 1
ATOM 692 C CA . GLU A 1 93 ? -4.744 -3.233 28.580 1.00 92.62 93 GLU A CA 1
ATOM 693 C C . GLU A 1 93 ? -4.663 -3.069 27.049 1.00 92.62 93 GLU A C 1
ATOM 695 O O . GLU A 1 93 ? -4.430 -4.043 26.331 1.00 92.62 93 GLU A O 1
ATOM 700 N N . SER A 1 94 ? -4.896 -1.858 26.536 1.00 91.94 94 SER A N 1
ATOM 701 C CA . SER A 1 94 ? -4.949 -1.582 25.100 1.00 91.94 94 SER A CA 1
ATOM 702 C C . SER A 1 94 ? -3.623 -1.839 24.370 1.00 91.94 94 SER A C 1
ATOM 704 O O . SER A 1 94 ? -2.546 -1.420 24.794 1.00 91.94 94 SER A O 1
ATOM 706 N N . ASP A 1 95 ? -3.728 -2.474 23.202 1.00 91.25 95 ASP A N 1
ATOM 707 C CA . ASP A 1 95 ? -2.692 -2.550 22.169 1.00 91.25 95 ASP A CA 1
ATOM 708 C C . ASP A 1 95 ? -2.821 -1.309 21.273 1.00 91.25 95 ASP A C 1
ATOM 710 O O . ASP A 1 95 ? -3.700 -1.229 20.405 1.00 91.25 95 ASP A O 1
ATOM 714 N N . LEU A 1 96 ? -1.992 -0.301 21.555 1.00 92.31 96 LEU A N 1
ATOM 715 C CA . LEU A 1 96 ? -2.067 1.017 20.934 1.00 92.31 96 LEU A CA 1
ATOM 716 C C . LEU A 1 96 ? -1.073 1.163 19.790 1.00 92.31 96 LEU A C 1
ATOM 718 O O . LEU A 1 96 ? 0.128 0.928 19.917 1.00 92.31 96 LEU A O 1
ATOM 722 N N . SER A 1 97 ? -1.573 1.693 18.685 1.00 92.94 97 SER A N 1
ATOM 723 C CA . SER A 1 97 ? -0.740 2.204 17.605 1.00 92.94 97 SER A CA 1
ATOM 724 C C . SER A 1 97 ? -1.352 3.461 17.013 1.00 92.94 97 SER A C 1
ATOM 726 O O . SER A 1 97 ? -2.549 3.715 17.144 1.00 92.94 97 SER A O 1
ATOM 728 N N . ALA A 1 98 ? -0.509 4.242 16.357 1.00 93.19 98 ALA A N 1
ATOM 729 C CA . ALA A 1 98 ? -0.873 5.457 15.665 1.00 93.19 98 ALA A CA 1
ATOM 730 C C . ALA A 1 98 ? -0.681 5.299 14.151 1.00 93.19 98 ALA A C 1
ATOM 732 O O . ALA A 1 98 ? 0.172 4.531 13.692 1.00 93.19 98 ALA A O 1
ATOM 733 N N . ARG A 1 99 ? -1.455 6.052 13.372 1.00 91.31 99 ARG A N 1
ATOM 734 C CA . ARG A 1 99 ? -1.315 6.183 11.923 1.00 91.31 99 ARG A CA 1
ATOM 735 C C . ARG A 1 99 ? -1.281 7.652 11.538 1.00 91.31 99 ARG A C 1
ATOM 737 O O . ARG A 1 99 ? -2.175 8.413 11.906 1.00 91.31 99 ARG A O 1
ATOM 744 N N . MET A 1 100 ? -0.257 8.025 10.782 1.00 91.25 100 MET A N 1
ATOM 745 C CA . MET A 1 100 ? -0.111 9.359 10.218 1.00 91.25 100 MET A CA 1
ATOM 746 C C . MET A 1 100 ? -0.275 9.288 8.702 1.00 91.25 100 MET A C 1
ATOM 748 O O . MET A 1 100 ? 0.413 8.504 8.042 1.00 91.25 100 MET A O 1
ATOM 752 N N . ILE A 1 101 ? -1.209 10.082 8.182 1.00 89.69 101 ILE A N 1
ATOM 753 C CA . ILE A 1 101 ? -1.495 10.227 6.756 1.00 89.69 101 ILE A CA 1
ATOM 754 C C . ILE A 1 101 ? -1.696 11.712 6.487 1.00 89.69 101 ILE A C 1
ATOM 756 O O . ILE A 1 101 ? -2.532 12.326 7.139 1.00 89.69 101 ILE A O 1
ATOM 760 N N . THR A 1 102 ? -1.004 12.295 5.516 1.00 90.94 102 THR A N 1
ATOM 761 C CA . THR A 1 102 ? -1.124 13.740 5.270 1.00 90.94 102 THR A CA 1
ATOM 762 C C . THR A 1 102 ? -1.393 14.066 3.815 1.00 90.94 102 THR A C 1
ATOM 764 O O . THR A 1 102 ? -0.864 13.438 2.902 1.00 90.94 102 THR A O 1
ATOM 767 N N . LEU A 1 103 ? -2.187 15.114 3.602 1.00 91.75 103 LEU A N 1
ATOM 768 C CA . LEU A 1 103 ? -2.320 15.791 2.316 1.00 91.75 103 LEU A CA 1
ATOM 769 C C . LEU A 1 103 ? -1.778 17.221 2.420 1.00 91.75 103 LEU A C 1
ATOM 771 O O . LEU A 1 103 ? -1.646 17.788 3.504 1.00 91.75 103 LEU A O 1
ATOM 775 N N . VAL A 1 104 ? -1.507 17.850 1.280 1.00 92.44 104 VAL A N 1
ATOM 776 C CA . VAL A 1 104 ? -1.062 19.250 1.208 1.00 92.44 104 VAL A CA 1
ATOM 777 C C . VAL A 1 104 ? -2.013 20.040 0.334 1.00 92.44 104 VAL A C 1
ATOM 779 O O . VAL A 1 104 ? -2.239 19.660 -0.812 1.00 92.44 104 VAL A O 1
ATOM 782 N N . ALA A 1 105 ? -2.553 21.149 0.831 1.00 93.44 105 ALA A N 1
ATOM 783 C CA . ALA A 1 105 ? -3.343 22.036 -0.009 1.00 93.44 105 ALA A CA 1
ATOM 784 C C . ALA A 1 105 ? -2.471 22.707 -1.078 1.00 93.44 105 ALA A C 1
ATOM 786 O O . ALA A 1 105 ? -1.507 23.415 -0.779 1.00 93.44 105 ALA A O 1
ATOM 787 N N . ASP A 1 106 ? -2.835 22.518 -2.341 1.00 92.31 106 ASP A N 1
ATOM 788 C CA . ASP A 1 106 ? -2.299 23.277 -3.457 1.00 92.31 106 ASP A CA 1
ATOM 789 C C . ASP A 1 106 ? -2.992 24.640 -3.521 1.00 92.31 106 ASP A C 1
ATOM 791 O O . ASP A 1 106 ? -4.092 24.786 -4.055 1.00 92.31 106 ASP A O 1
ATOM 795 N N . MET A 1 107 ? -2.322 25.668 -3.006 1.00 90.19 107 MET A N 1
ATOM 796 C CA . MET A 1 107 ? -2.862 27.030 -2.938 1.00 90.19 107 MET A CA 1
ATOM 797 C C . MET A 1 107 ? -3.171 27.655 -4.308 1.00 90.19 107 MET A C 1
ATOM 799 O O . MET A 1 107 ? -3.845 28.680 -4.364 1.00 90.19 107 MET A O 1
ATOM 803 N N . ARG A 1 108 ? -2.711 27.061 -5.420 1.00 92.00 108 ARG A N 1
ATOM 804 C CA . ARG A 1 108 ? -3.017 27.548 -6.777 1.00 92.00 108 ARG A CA 1
ATOM 805 C C . ARG A 1 108 ? -4.444 27.219 -7.205 1.00 92.00 108 ARG A C 1
ATOM 807 O O . ARG A 1 108 ? -5.002 27.924 -8.038 1.00 92.00 108 ARG A O 1
ATOM 814 N N . ASN A 1 109 ? -5.008 26.125 -6.694 1.00 91.38 109 ASN A N 1
ATOM 815 C CA . ASN A 1 109 ? -6.296 25.593 -7.151 1.00 91.38 109 ASN A CA 1
ATOM 816 C C . ASN A 1 109 ? -7.199 25.060 -6.022 1.00 91.38 109 ASN A C 1
ATOM 818 O O . ASN A 1 109 ? -8.319 24.643 -6.299 1.00 91.38 109 ASN A O 1
ATOM 822 N N . GLY A 1 110 ? -6.737 25.079 -4.769 1.00 88.44 110 GLY A N 1
ATOM 823 C CA . GLY A 1 110 ? -7.492 24.660 -3.589 1.00 88.44 110 GLY A CA 1
ATOM 824 C C . GLY A 1 110 ? -7.632 23.146 -3.403 1.00 88.44 110 GLY A C 1
ATOM 825 O O . GLY A 1 110 ? -8.341 22.725 -2.494 1.00 88.44 110 GLY A O 1
ATOM 826 N N . ASN A 1 111 ? -6.993 22.315 -4.232 1.00 89.31 111 ASN A N 1
ATOM 827 C CA . ASN A 1 111 ? -7.067 20.859 -4.086 1.00 89.31 111 ASN A CA 1
ATOM 828 C C . ASN A 1 111 ? -6.118 20.347 -2.993 1.00 89.31 111 ASN A C 1
ATOM 830 O O . ASN A 1 111 ? -5.025 20.877 -2.820 1.00 89.31 111 ASN A O 1
ATOM 834 N N . SER A 1 112 ? -6.485 19.259 -2.315 1.00 89.25 112 SER A N 1
ATOM 835 C CA . SER A 1 112 ? -5.572 18.509 -1.438 1.00 89.25 112 SER A CA 1
ATOM 836 C C . SER A 1 112 ? -4.716 17.537 -2.250 1.00 89.25 112 SER A C 1
ATOM 838 O O . SER A 1 112 ? -5.256 16.827 -3.103 1.00 89.25 112 SER A O 1
ATOM 840 N N . THR A 1 113 ? -3.403 17.511 -1.985 1.00 88.81 113 THR A N 1
ATOM 841 C CA . THR A 1 113 ? -2.392 16.899 -2.860 1.00 88.81 113 THR A CA 1
ATOM 842 C C . THR A 1 113 ? -1.343 16.005 -2.180 1.00 88.81 113 THR A C 1
ATOM 844 O O . THR A 1 113 ? -0.984 16.248 -1.029 1.00 88.81 113 THR A O 1
ATOM 847 N N . THR A 1 114 ? -0.813 15.015 -2.917 1.00 85.69 114 THR A N 1
ATOM 848 C CA . THR A 1 114 ? 0.258 14.066 -2.523 1.00 85.69 114 THR A CA 1
ATOM 849 C C . THR A 1 114 ? 1.414 13.991 -3.533 1.00 85.69 114 THR A C 1
ATOM 851 O O . THR A 1 114 ? 2.203 13.052 -3.513 1.00 85.69 114 THR A O 1
ATOM 854 N N . PHE A 1 115 ? 1.561 14.964 -4.439 1.00 80.62 115 PHE A N 1
ATOM 855 C CA . PHE A 1 115 ? 2.637 14.944 -5.450 1.00 80.62 115 PHE A CA 1
ATOM 856 C C . PHE A 1 115 ? 3.925 15.674 -5.034 1.00 80.62 115 PHE A C 1
ATOM 858 O O . PHE A 1 115 ? 4.896 15.685 -5.787 1.00 80.62 115 PHE A O 1
ATOM 865 N N . GLY A 1 116 ? 3.945 16.332 -3.872 1.00 83.44 116 GLY A N 1
ATOM 866 C CA . GLY A 1 116 ? 5.101 17.094 -3.383 1.00 83.44 116 GLY A CA 1
ATOM 867 C C . GLY A 1 116 ? 5.843 16.409 -2.228 1.00 83.44 116 GLY A C 1
ATOM 868 O O . GLY A 1 116 ? 5.291 15.529 -1.585 1.00 83.44 116 GLY A O 1
ATOM 869 N N . PRO A 1 117 ? 7.063 16.843 -1.873 1.00 87.56 117 PRO A N 1
ATOM 870 C CA . PRO A 1 117 ? 7.824 16.270 -0.752 1.00 87.56 117 PRO A CA 1
ATOM 871 C C . PRO A 1 117 ? 7.175 16.478 0.623 1.00 87.56 117 PRO A C 1
ATOM 873 O O . PRO A 1 117 ? 7.414 15.702 1.546 1.00 87.56 117 PRO A O 1
ATOM 876 N N . ALA A 1 118 ? 6.386 17.542 0.786 1.00 90.44 118 ALA A N 1
ATOM 877 C CA . ALA A 1 118 ? 5.983 18.027 2.101 1.00 90.44 118 ALA A CA 1
ATOM 878 C C . ALA A 1 118 ? 5.130 17.026 2.900 1.00 90.44 118 ALA A C 1
ATOM 880 O O . ALA A 1 118 ? 5.341 16.913 4.104 1.00 90.44 118 ALA A O 1
ATOM 881 N N . TYR A 1 119 ? 4.221 16.275 2.261 1.00 90.19 119 TYR A N 1
ATOM 882 C CA . TYR A 1 119 ? 3.384 15.302 2.983 1.00 90.19 119 TYR A CA 1
ATOM 883 C C . TYR A 1 119 ? 4.220 14.147 3.549 1.00 90.19 119 TYR A C 1
ATOM 885 O O . TYR A 1 119 ? 4.104 13.820 4.723 1.00 90.19 119 TYR A O 1
ATOM 893 N N . VAL A 1 120 ? 5.140 13.584 2.759 1.00 90.44 120 VAL A N 1
ATOM 894 C CA . VAL A 1 120 ? 5.953 12.448 3.212 1.00 90.44 120 VAL A CA 1
ATOM 895 C C . VAL A 1 120 ? 7.030 12.880 4.210 1.00 90.44 120 VAL A C 1
ATOM 897 O O . VAL A 1 120 ? 7.347 12.139 5.138 1.00 90.44 120 VAL A O 1
ATOM 900 N N . GLN A 1 121 ? 7.566 14.099 4.075 1.00 91.69 121 GLN A N 1
ATOM 901 C CA . GLN A 1 121 ? 8.441 14.696 5.090 1.00 91.69 121 GLN A CA 1
ATOM 902 C C . GLN A 1 121 ? 7.712 14.856 6.422 1.00 91.69 121 GLN A C 1
ATOM 904 O O . GLN A 1 121 ? 8.263 14.528 7.471 1.00 91.69 121 GLN A O 1
ATOM 909 N N . TYR A 1 122 ? 6.479 15.353 6.365 1.00 93.12 122 TYR A N 1
ATOM 910 C CA . TYR A 1 122 ? 5.624 15.522 7.524 1.00 93.12 122 TYR A CA 1
ATOM 911 C C . TYR A 1 122 ? 5.339 14.189 8.223 1.00 93.12 122 TYR A C 1
ATOM 913 O O . TYR A 1 122 ? 5.632 14.052 9.411 1.00 93.12 122 TYR A O 1
ATOM 921 N N . ASP A 1 123 ? 4.840 13.200 7.478 1.00 93.12 123 ASP A N 1
ATOM 922 C CA . ASP A 1 123 ? 4.471 11.890 8.019 1.00 93.12 123 ASP A CA 1
ATOM 923 C C . ASP A 1 123 ? 5.684 11.216 8.679 1.00 93.12 123 ASP A C 1
ATOM 925 O O . ASP A 1 123 ? 5.628 10.789 9.838 1.00 93.12 123 ASP A O 1
ATOM 929 N N . ASN A 1 124 ? 6.830 11.209 7.987 1.00 92.06 124 ASN A N 1
ATOM 930 C CA . ASN A 1 124 ? 8.074 10.642 8.509 1.00 92.06 124 ASN A CA 1
ATOM 931 C C . ASN A 1 124 ? 8.594 11.385 9.746 1.00 92.06 124 ASN A C 1
ATOM 933 O O . ASN A 1 124 ? 9.114 10.739 10.657 1.00 92.06 124 ASN A O 1
ATOM 937 N N . ALA A 1 125 ? 8.445 12.711 9.815 1.00 94.00 125 ALA A N 1
ATOM 938 C CA . ALA A 1 125 ? 8.864 13.491 10.976 1.00 94.00 125 ALA A CA 1
ATOM 939 C C . ALA A 1 125 ? 7.995 13.200 12.209 1.00 94.00 125 ALA A C 1
ATOM 941 O O . ALA A 1 125 ? 8.530 13.019 13.303 1.00 94.00 125 ALA A O 1
ATOM 942 N N . VAL A 1 126 ? 6.671 13.0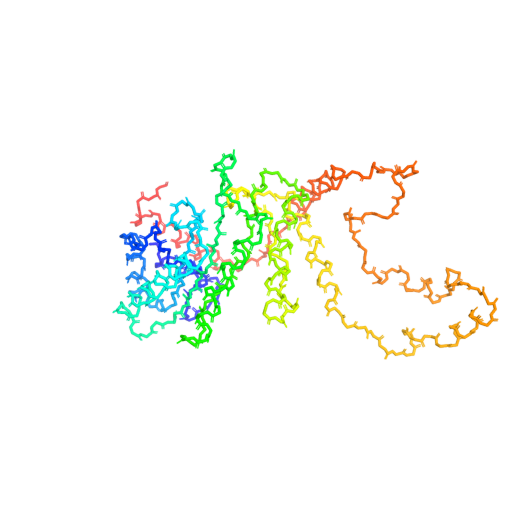79 12.048 1.00 94.94 126 VAL A N 1
ATOM 943 C CA . VAL A 1 126 ? 5.782 12.654 13.144 1.00 94.94 126 VAL A CA 1
ATOM 944 C C . VAL A 1 126 ? 6.183 11.258 13.624 1.00 94.94 126 VAL A C 1
ATOM 946 O O . VAL A 1 126 ? 6.400 11.049 14.817 1.00 94.94 126 VAL A O 1
ATOM 949 N N . ARG A 1 127 ? 6.388 10.308 12.708 1.00 93.44 127 ARG A N 1
ATOM 950 C CA . ARG A 1 127 ? 6.869 8.961 13.054 1.00 93.44 127 ARG A CA 1
ATOM 951 C C . ARG A 1 127 ? 8.220 8.964 13.754 1.00 93.44 127 ARG A C 1
ATOM 953 O O . ARG A 1 127 ? 8.409 8.190 14.691 1.00 93.44 127 ARG A O 1
ATOM 960 N N . GLN A 1 128 ? 9.151 9.817 13.331 1.00 93.44 128 GLN A N 1
ATOM 961 C CA . GLN A 1 128 ? 10.446 9.962 13.991 1.00 93.44 128 GLN A CA 1
ATOM 962 C C . GLN A 1 128 ? 10.273 10.373 15.454 1.00 93.44 128 GLN A C 1
ATOM 964 O O . GLN A 1 128 ? 10.884 9.753 16.324 1.00 93.44 128 GLN A O 1
ATOM 969 N N . LEU A 1 129 ? 9.407 11.352 15.737 1.00 95.00 129 LEU A N 1
ATOM 970 C CA . LEU A 1 129 ? 9.111 11.761 17.112 1.00 95.00 129 LEU A CA 1
ATOM 971 C C . LEU A 1 129 ? 8.578 10.588 17.940 1.00 95.00 129 LEU A C 1
ATOM 973 O O . LEU A 1 129 ? 9.080 10.339 19.033 1.00 95.00 129 LEU A O 1
ATOM 977 N N . PHE A 1 130 ? 7.632 9.818 17.399 1.00 95.25 130 PHE A N 1
ATOM 978 C CA . PHE A 1 130 ? 7.113 8.617 18.059 1.00 95.25 130 PHE A CA 1
ATOM 979 C C . PHE A 1 130 ? 8.184 7.571 18.336 1.00 95.25 130 PHE A C 1
ATOM 981 O O . PHE A 1 130 ? 8.269 7.068 19.458 1.00 95.25 130 PHE A O 1
ATOM 988 N N . ARG A 1 131 ? 9.049 7.290 17.360 1.00 92.81 131 ARG A N 1
ATOM 989 C CA . ARG A 1 131 ? 10.169 6.359 17.524 1.00 92.81 131 ARG A CA 1
ATOM 990 C C . ARG A 1 131 ? 11.140 6.810 18.615 1.00 92.81 131 ARG A C 1
ATOM 992 O O . ARG A 1 131 ? 11.558 5.991 19.423 1.00 92.81 131 ARG A O 1
ATOM 999 N N . GLU A 1 132 ? 11.500 8.089 18.641 1.00 94.00 132 GLU A N 1
ATOM 1000 C CA . GLU A 1 132 ? 12.542 8.609 19.535 1.00 94.00 132 GLU A CA 1
ATOM 1001 C C . GLU A 1 132 ? 12.040 8.967 20.939 1.00 94.00 132 GLU A C 1
ATOM 1003 O O . GLU A 1 132 ? 12.839 9.011 21.874 1.00 94.00 132 GLU A O 1
ATOM 1008 N N . ARG A 1 133 ? 10.744 9.260 21.104 1.00 94.94 133 ARG A N 1
ATOM 1009 C CA . ARG A 1 133 ? 10.187 9.783 22.365 1.00 94.94 133 ARG A CA 1
ATOM 1010 C C . ARG A 1 133 ? 9.167 8.872 23.035 1.00 94.94 133 ARG A C 1
ATOM 1012 O O . ARG A 1 133 ? 9.039 8.945 24.252 1.00 94.94 133 ARG A O 1
ATOM 1019 N N . TRP A 1 134 ? 8.475 8.020 22.278 1.00 92.56 134 TRP A N 1
ATOM 1020 C CA . TRP A 1 134 ? 7.332 7.238 22.775 1.00 92.56 134 TRP A CA 1
ATOM 1021 C C . TRP A 1 134 ? 7.405 5.747 22.412 1.00 92.56 134 TRP A C 1
ATOM 1023 O O . TRP A 1 134 ? 6.393 5.058 22.410 1.00 92.56 134 TRP A O 1
ATOM 1033 N N . GLY A 1 135 ? 8.604 5.234 22.114 1.00 85.62 135 GLY A N 1
ATOM 1034 C CA . GLY A 1 135 ? 8.829 3.805 21.864 1.00 85.62 135 GLY A CA 1
ATOM 1035 C C . GLY A 1 135 ? 8.368 3.307 20.489 1.00 85.62 135 GLY A C 1
ATOM 1036 O O . GLY A 1 135 ? 8.444 2.114 20.221 1.00 85.62 135 GLY A O 1
ATOM 1037 N N . GLY A 1 136 ? 7.931 4.198 19.593 1.00 85.94 136 GLY A N 1
ATOM 1038 C CA . GLY A 1 136 ? 7.495 3.854 18.240 1.00 85.94 136 GLY A CA 1
ATOM 1039 C C . GLY A 1 136 ? 5.980 3.772 18.095 1.00 85.94 136 GLY A C 1
ATOM 1040 O O . GLY A 1 136 ? 5.264 4.678 18.503 1.00 85.94 136 GLY A O 1
ATOM 1041 N N . HIS A 1 137 ? 5.506 2.724 17.419 1.00 88.56 137 HIS A N 1
ATOM 1042 C CA . HIS A 1 137 ? 4.083 2.449 17.170 1.00 88.56 137 HIS A CA 1
ATOM 1043 C C . HIS A 1 137 ? 3.320 3.475 16.319 1.00 88.56 137 HIS A C 1
ATOM 1045 O O . HIS A 1 137 ? 2.112 3.346 16.170 1.00 88.56 137 HIS A O 1
ATOM 1051 N N . CYS A 1 138 ? 4.002 4.436 15.692 1.00 91.88 138 CYS A N 1
ATOM 1052 C CA . CYS A 1 138 ? 3.413 5.294 14.666 1.00 91.88 138 CYS A CA 1
ATOM 1053 C C . CYS A 1 138 ? 3.765 4.778 13.269 1.00 91.88 138 CYS A C 1
ATOM 1055 O O . CYS A 1 138 ? 4.919 4.821 12.819 1.00 91.88 138 CYS A O 1
ATOM 1057 N N . MET A 1 139 ? 2.757 4.251 12.588 1.00 88.25 139 MET A N 1
ATOM 1058 C CA . MET A 1 139 ? 2.849 3.859 11.193 1.00 88.25 139 MET A CA 1
ATOM 1059 C C . MET A 1 139 ? 2.626 5.086 10.319 1.00 88.25 139 MET A C 1
ATOM 1061 O O . MET A 1 139 ? 1.709 5.871 10.546 1.00 88.25 139 MET A O 1
ATOM 1065 N N . VAL A 1 140 ? 3.468 5.230 9.305 1.00 84.75 140 VAL A N 1
ATOM 1066 C CA . VAL A 1 140 ? 3.229 6.178 8.218 1.00 84.75 140 VAL A CA 1
ATOM 1067 C C . VAL A 1 140 ? 2.678 5.384 7.067 1.00 84.75 140 VAL A C 1
ATOM 1069 O O . VAL A 1 140 ? 3.269 4.378 6.657 1.00 84.75 140 VAL A O 1
ATOM 1072 N N . GLU A 1 141 ? 1.540 5.815 6.560 1.00 70.56 141 GLU A N 1
ATOM 1073 C CA . GLU A 1 141 ? 1.067 5.295 5.298 1.00 70.56 141 GLU A CA 1
ATOM 1074 C C . GLU A 1 141 ? 1.414 6.310 4.231 1.00 70.56 141 GLU A C 1
ATOM 1076 O O . GLU A 1 141 ? 0.922 7.434 4.218 1.00 70.56 141 GLU A O 1
ATOM 1081 N N . VAL A 1 142 ? 2.271 5.884 3.307 1.00 62.25 142 VAL A N 1
ATOM 1082 C CA . VAL A 1 142 ? 2.269 6.503 1.993 1.00 62.25 142 VAL A CA 1
ATOM 1083 C C . VAL A 1 142 ? 0.966 6.035 1.380 1.00 62.25 142 VAL A C 1
ATOM 1085 O O . VAL A 1 142 ? 0.847 4.874 0.993 1.00 62.25 142 VAL A O 1
ATOM 1088 N N . PHE A 1 143 ? -0.039 6.890 1.469 1.00 62.19 143 PHE A N 1
ATOM 1089 C CA . PHE A 1 143 ? -1.416 6.535 1.195 1.00 62.19 143 PHE A CA 1
ATOM 1090 C C . PHE A 1 143 ? -1.545 5.873 -0.182 1.00 62.19 143 PHE A C 1
ATOM 1092 O O . PHE A 1 143 ? -0.988 6.362 -1.160 1.00 62.19 143 PHE A O 1
ATOM 1099 N N . PHE A 1 144 ? -2.341 4.807 -0.275 1.00 63.88 144 PHE A N 1
ATOM 1100 C CA . PHE A 1 144 ? -2.717 4.143 -1.532 1.00 63.88 144 PHE A CA 1
ATOM 1101 C C . PHE A 1 144 ? -3.613 5.013 -2.425 1.00 63.88 144 PHE A C 1
ATOM 1103 O O . PHE A 1 144 ? -4.226 4.503 -3.357 1.00 63.88 144 PHE A O 1
ATOM 1110 N N . SER A 1 145 ? -3.731 6.313 -2.148 1.00 74.44 145 SER A N 1
ATOM 1111 C CA . SER A 1 14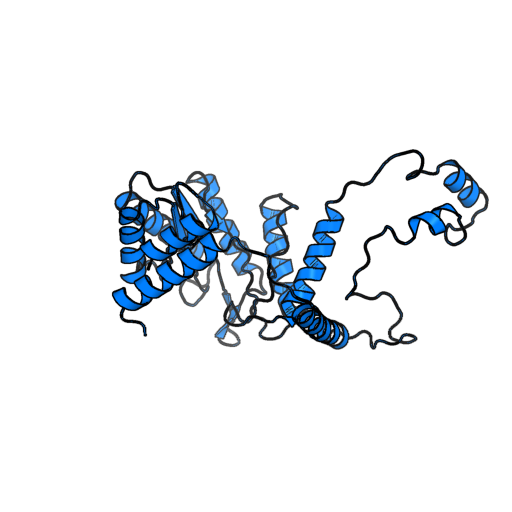5 ? -4.681 7.163 -2.845 1.00 74.44 145 SER A CA 1
ATOM 1112 C C . SER A 1 145 ? -4.051 8.448 -3.359 1.00 74.44 145 SER A C 1
ATOM 1114 O O . SER A 1 145 ? -4.170 9.499 -2.723 1.00 74.44 145 SER A O 1
ATOM 1116 N N . PRO A 1 146 ? -3.407 8.370 -4.530 1.00 89.69 146 PRO A N 1
ATOM 1117 C CA . PRO A 1 146 ? -2.926 9.539 -5.228 1.00 89.69 146 PRO A CA 1
ATOM 1118 C C . PRO A 1 146 ? -4.088 10.475 -5.566 1.00 89.69 146 PRO A C 1
ATOM 1120 O O . PRO A 1 146 ? -5.265 10.102 -5.639 1.00 89.69 146 PRO A O 1
ATOM 1123 N N . THR A 1 147 ? -3.739 11.719 -5.835 1.00 91.75 147 THR A N 1
ATOM 1124 C CA . THR A 1 147 ? -4.687 12.782 -6.176 1.00 91.75 147 THR A CA 1
ATOM 1125 C C . THR A 1 147 ? -5.216 12.653 -7.585 1.00 91.75 147 THR A C 1
ATOM 1127 O O . THR A 1 147 ? -6.293 13.177 -7.897 1.00 91.75 147 THR A O 1
ATOM 1130 N N . ALA A 1 148 ? -4.457 11.939 -8.420 1.00 92.75 148 ALA A N 1
ATOM 1131 C CA . ALA A 1 148 ? -4.820 11.558 -9.765 1.00 92.75 148 ALA A CA 1
ATOM 1132 C C . ALA A 1 148 ? -6.266 11.056 -9.789 1.00 92.75 148 ALA A C 1
ATOM 1134 O O . ALA A 1 148 ? -6.655 10.159 -9.045 1.00 92.75 148 ALA A O 1
ATOM 1135 N N . ARG A 1 149 ? -7.083 11.664 -10.649 1.00 93.75 149 ARG A N 1
ATOM 1136 C CA . ARG A 1 149 ? -8.491 11.275 -10.851 1.00 93.75 149 ARG A CA 1
ATOM 1137 C C . ARG A 1 149 ? -8.671 10.326 -12.032 1.00 93.75 149 ARG A C 1
ATOM 1139 O O . ARG A 1 149 ? -9.791 9.949 -12.358 1.00 93.75 149 ARG A O 1
ATOM 1146 N N . ARG A 1 150 ? -7.575 10.001 -12.712 1.00 95.50 150 ARG A N 1
ATOM 1147 C CA . ARG A 1 150 ? -7.516 9.111 -13.867 1.00 95.50 150 ARG A CA 1
ATOM 1148 C C . ARG A 1 150 ? -6.365 8.130 -13.663 1.00 95.50 150 ARG A C 1
ATOM 1150 O O . ARG A 1 150 ? -5.380 8.519 -13.033 1.00 95.50 150 ARG A O 1
ATOM 1157 N N . PRO A 1 151 ? -6.493 6.897 -14.172 1.00 97.12 151 PRO A N 1
ATOM 1158 C CA . PRO A 1 151 ? -5.378 5.968 -14.178 1.00 97.12 151 PRO A CA 1
ATOM 1159 C C . PRO A 1 151 ? -4.225 6.512 -15.037 1.00 97.12 151 PRO A C 1
ATOM 1161 O O . PRO A 1 151 ? -4.479 7.244 -15.995 1.00 97.12 151 PRO A O 1
ATOM 1164 N N . GLY A 1 152 ? -2.986 6.159 -14.695 1.00 96.62 152 GLY A N 1
ATOM 1165 C CA . GLY A 1 152 ? -1.787 6.518 -15.456 1.00 96.62 152 GLY A CA 1
ATOM 1166 C C . GLY A 1 152 ? -0.596 6.955 -14.600 1.00 96.62 152 GLY A C 1
ATOM 1167 O O . GLY A 1 152 ? -0.533 6.743 -13.387 1.00 96.62 152 GLY A O 1
ATOM 1168 N N . LEU A 1 153 ? 0.352 7.612 -15.257 1.00 95.69 153 LEU A N 1
ATOM 1169 C CA . LEU A 1 153 ? 1.660 8.021 -14.768 1.00 95.69 153 LEU A CA 1
ATOM 1170 C C . LEU A 1 153 ? 1.566 8.914 -13.542 1.00 95.69 153 LEU A C 1
ATOM 1172 O O . LEU A 1 153 ? 2.390 8.781 -12.647 1.00 95.69 153 LEU A O 1
ATOM 1176 N N . GLN A 1 154 ? 0.574 9.803 -13.464 1.00 94.31 154 GLN A N 1
ATOM 1177 C CA . GLN A 1 154 ? 0.422 10.656 -12.286 1.00 94.31 154 GLN A CA 1
ATOM 1178 C C . GLN A 1 154 ? 0.148 9.819 -11.026 1.00 94.31 154 GLN A C 1
ATOM 1180 O O . GLN A 1 154 ? 0.787 10.037 -9.999 1.00 94.31 154 GLN A O 1
ATOM 1185 N N . ALA A 1 155 ? -0.759 8.839 -11.110 1.00 94.50 155 ALA A N 1
ATOM 1186 C CA . ALA A 1 155 ? -1.050 7.938 -9.997 1.00 94.50 155 ALA A CA 1
ATOM 1187 C C . ALA A 1 155 ? 0.189 7.112 -9.623 1.00 94.50 155 ALA A C 1
ATOM 1189 O O . ALA A 1 155 ? 0.546 7.019 -8.447 1.00 94.50 155 ALA A O 1
ATOM 1190 N N . VAL A 1 156 ? 0.888 6.589 -10.638 1.00 94.75 156 VAL A N 1
ATOM 1191 C CA . VAL A 1 156 ? 2.125 5.824 -10.447 1.00 94.75 156 VAL A CA 1
ATOM 1192 C C . VAL A 1 156 ? 3.196 6.663 -9.759 1.00 94.75 156 VAL A C 1
ATOM 1194 O O . VAL A 1 156 ? 3.756 6.219 -8.760 1.00 94.75 156 VAL A O 1
ATOM 1197 N N . PHE A 1 157 ? 3.449 7.875 -10.255 1.00 93.38 157 PHE A N 1
ATOM 1198 C CA . PHE A 1 157 ? 4.447 8.797 -9.725 1.00 93.38 157 PHE A CA 1
ATOM 1199 C C . PHE A 1 157 ? 4.181 9.132 -8.260 1.00 93.38 157 PHE A C 1
ATOM 1201 O O . PHE A 1 157 ? 5.086 9.010 -7.443 1.00 93.38 157 PHE A O 1
ATOM 1208 N N . GLU A 1 158 ? 2.955 9.529 -7.917 1.00 92.06 158 GLU A N 1
ATOM 1209 C CA . GLU A 1 158 ? 2.612 9.941 -6.553 1.00 92.06 158 GLU A CA 1
ATOM 1210 C C . GLU A 1 158 ? 2.816 8.803 -5.544 1.00 92.06 158 GLU A C 1
ATOM 1212 O O . GLU A 1 158 ? 3.480 8.997 -4.521 1.00 92.06 158 GLU A O 1
ATOM 1217 N N . ASN A 1 159 ? 2.339 7.599 -5.878 1.00 92.19 159 ASN A N 1
ATOM 1218 C CA . ASN A 1 159 ? 2.539 6.401 -5.063 1.00 92.19 159 ASN A CA 1
ATOM 1219 C C . ASN A 1 159 ? 4.026 6.033 -4.959 1.00 92.19 159 ASN A C 1
ATOM 1221 O O . ASN A 1 159 ? 4.553 5.830 -3.864 1.00 92.19 159 ASN A O 1
ATOM 1225 N N . TYR A 1 160 ? 4.723 5.970 -6.097 1.00 91.19 160 TYR A N 1
ATOM 1226 C CA . TYR A 1 160 ? 6.115 5.524 -6.155 1.00 91.19 160 TYR A CA 1
ATOM 1227 C C . TYR A 1 160 ? 7.040 6.489 -5.417 1.00 91.19 160 TYR A C 1
ATOM 1229 O O . TYR A 1 160 ? 7.935 6.060 -4.686 1.00 91.19 160 TYR A O 1
ATOM 1237 N N . TYR A 1 161 ? 6.808 7.793 -5.573 1.00 90.69 161 TYR A N 1
ATOM 1238 C CA . TYR A 1 161 ? 7.568 8.842 -4.909 1.00 90.69 161 TYR A CA 1
ATOM 1239 C C . TYR A 1 161 ? 7.464 8.718 -3.390 1.00 90.69 161 TYR A C 1
ATOM 1241 O O . TYR A 1 161 ? 8.486 8.625 -2.704 1.00 90.69 161 TYR A O 1
ATOM 1249 N N . GLY A 1 162 ? 6.241 8.641 -2.863 1.00 89.31 162 GLY A N 1
ATOM 1250 C CA . GLY A 1 162 ? 6.039 8.506 -1.430 1.00 89.31 162 GLY A CA 1
ATOM 1251 C C . GLY A 1 162 ? 6.634 7.207 -0.882 1.00 89.31 162 GLY A C 1
ATOM 1252 O O . GLY A 1 162 ? 7.364 7.246 0.113 1.00 89.31 162 GLY A O 1
ATOM 1253 N N . THR A 1 163 ? 6.414 6.065 -1.555 1.00 90.38 163 THR A N 1
ATOM 1254 C CA . THR A 1 163 ? 6.964 4.770 -1.126 1.00 90.38 163 THR A CA 1
ATOM 1255 C C . THR A 1 163 ? 8.488 4.814 -1.125 1.00 90.38 163 THR A C 1
ATOM 1257 O O . THR A 1 163 ? 9.111 4.373 -0.161 1.00 90.38 163 THR A O 1
ATOM 1260 N N . SER A 1 164 ? 9.102 5.414 -2.146 1.00 90.25 164 SER A N 1
ATOM 1261 C CA . SER A 1 164 ? 10.558 5.569 -2.240 1.00 90.25 164 SER A CA 1
ATOM 1262 C C . SER A 1 164 ? 11.124 6.431 -1.111 1.00 90.25 164 SER A C 1
ATOM 1264 O O . SER A 1 164 ? 12.135 6.076 -0.501 1.00 90.25 164 SER A O 1
ATOM 1266 N N . CYS A 1 165 ? 10.463 7.542 -0.778 1.00 90.12 165 CYS A N 1
ATOM 1267 C CA . CYS A 1 165 ? 10.844 8.375 0.360 1.00 90.12 165 CYS A CA 1
ATOM 1268 C C . CYS A 1 165 ? 10.750 7.607 1.685 1.00 90.12 165 CYS A C 1
ATOM 1270 O O . CYS A 1 165 ? 11.664 7.703 2.506 1.00 90.12 165 CYS A O 1
ATOM 1272 N N . ARG A 1 166 ? 9.692 6.808 1.879 1.00 87.38 166 ARG A N 1
ATOM 1273 C CA . ARG A 1 166 ? 9.537 5.949 3.060 1.00 87.38 166 ARG A CA 1
ATOM 1274 C C . ARG A 1 166 ? 10.623 4.871 3.136 1.00 87.38 166 ARG A C 1
ATOM 1276 O O . ARG A 1 166 ? 11.266 4.767 4.174 1.00 87.38 166 ARG A O 1
ATOM 1283 N N . ARG A 1 167 ? 10.884 4.132 2.048 1.00 90.38 167 ARG A N 1
ATOM 1284 C CA . ARG A 1 167 ? 11.968 3.128 1.954 1.00 90.38 167 ARG A CA 1
ATOM 1285 C C . ARG A 1 167 ? 13.309 3.718 2.369 1.00 90.38 167 ARG A C 1
ATOM 1287 O O . ARG A 1 167 ? 13.992 3.176 3.234 1.00 90.38 167 ARG A O 1
ATOM 1294 N N . ARG A 1 168 ? 13.661 4.863 1.772 1.00 90.12 168 ARG A N 1
ATOM 1295 C CA . ARG A 1 168 ? 14.917 5.568 2.047 1.00 90.12 168 ARG A CA 1
ATOM 1296 C C . ARG A 1 168 ? 15.022 5.998 3.506 1.00 90.12 168 ARG A C 1
ATOM 1298 O O . ARG A 1 168 ? 16.101 5.910 4.080 1.00 90.12 168 ARG A O 1
ATOM 1305 N N . TRP A 1 169 ? 13.929 6.486 4.085 1.00 87.19 169 TRP A N 1
ATOM 1306 C CA . TRP A 1 169 ? 13.906 6.934 5.473 1.00 87.19 169 TRP A CA 1
ATOM 1307 C C . TRP A 1 169 ? 14.009 5.776 6.471 1.00 87.19 169 TRP A C 1
ATOM 1309 O O . TRP A 1 169 ? 14.789 5.849 7.418 1.00 87.19 169 TRP A O 1
ATOM 1319 N N . ASP A 1 170 ? 13.240 4.707 6.254 1.00 85.69 170 ASP A N 1
ATOM 1320 C CA . ASP A 1 170 ? 13.238 3.524 7.119 1.00 85.69 170 ASP A CA 1
ATOM 1321 C C . ASP A 1 170 ? 14.506 2.664 6.930 1.00 85.69 170 ASP A C 1
ATOM 1323 O O . ASP A 1 170 ? 14.752 1.765 7.731 1.00 85.69 170 ASP A O 1
ATOM 1327 N N . GLY A 1 171 ? 15.310 2.915 5.887 1.00 90.81 171 GLY A N 1
ATOM 1328 C CA . GLY A 1 171 ? 16.430 2.047 5.510 1.00 90.81 171 GLY A CA 1
ATOM 1329 C C . GLY A 1 171 ? 15.964 0.645 5.111 1.00 90.81 171 GLY A C 1
ATOM 1330 O O . GLY A 1 171 ? 16.720 -0.313 5.237 1.00 90.81 171 GLY A O 1
ATOM 1331 N N . ASN A 1 172 ? 14.707 0.525 4.676 1.00 89.81 172 ASN A N 1
ATOM 1332 C CA . ASN A 1 172 ? 14.045 -0.744 4.422 1.00 89.81 172 ASN A CA 1
ATOM 1333 C C . ASN A 1 172 ? 13.567 -0.808 2.961 1.00 89.81 172 ASN A C 1
ATOM 1335 O O . ASN A 1 172 ? 12.521 -0.229 2.642 1.00 89.81 172 ASN A O 1
ATOM 1339 N N . PRO A 1 173 ? 14.311 -1.489 2.071 1.00 88.00 173 PRO A N 1
ATOM 1340 C CA . PRO A 1 173 ? 13.923 -1.636 0.672 1.00 88.00 173 PRO A CA 1
ATOM 1341 C C . PRO A 1 173 ? 12.707 -2.559 0.476 1.00 88.00 173 PRO A C 1
ATOM 1343 O O . PRO A 1 173 ? 12.017 -2.410 -0.527 1.00 88.00 173 PRO A O 1
ATOM 1346 N N . GLU A 1 174 ? 12.386 -3.425 1.446 1.00 88.69 174 GLU A N 1
ATOM 1347 C CA . GLU A 1 174 ? 11.296 -4.418 1.374 1.00 88.69 174 GLU A CA 1
ATOM 1348 C C . GLU A 1 174 ? 9.891 -3.810 1.499 1.00 88.69 174 GLU A C 1
ATOM 1350 O O . GLU A 1 174 ? 8.885 -4.493 1.317 1.00 88.69 174 GLU A O 1
ATOM 1355 N N . ILE A 1 175 ? 9.775 -2.524 1.851 1.00 89.00 175 ILE A N 1
ATOM 1356 C CA . ILE A 1 175 ? 8.468 -1.856 1.926 1.00 89.00 175 ILE A CA 1
ATOM 1357 C C . ILE A 1 175 ? 7.855 -1.874 0.522 1.00 89.00 175 ILE A C 1
ATOM 1359 O O . ILE A 1 175 ? 8.438 -1.258 -0.361 1.00 89.00 175 ILE A O 1
ATOM 1363 N N . PRO A 1 176 ? 6.700 -2.509 0.273 1.00 89.94 176 PRO A N 1
ATOM 1364 C CA . PRO A 1 176 ? 6.191 -2.683 -1.086 1.00 89.94 176 PRO A CA 1
ATOM 1365 C C . PRO A 1 176 ? 5.599 -1.389 -1.659 1.00 89.94 176 PRO A C 1
ATOM 1367 O O . PRO A 1 176 ? 5.151 -0.514 -0.910 1.00 89.94 176 PRO A O 1
ATOM 1370 N N . TYR A 1 177 ? 5.545 -1.294 -2.989 1.00 92.44 177 TYR A N 1
ATOM 1371 C CA . TYR A 1 177 ? 4.828 -0.239 -3.706 1.00 92.44 177 TYR A CA 1
ATOM 1372 C C . TYR A 1 177 ? 3.382 -0.108 -3.208 1.00 92.44 177 TYR A C 1
ATOM 1374 O O . TYR A 1 177 ? 2.650 -1.096 -3.142 1.00 92.44 177 TYR A O 1
ATOM 1382 N N . ALA A 1 178 ? 2.963 1.106 -2.840 1.00 90.12 178 ALA A N 1
ATOM 1383 C CA . ALA A 1 178 ? 1.693 1.323 -2.142 1.00 90.12 178 ALA A CA 1
ATOM 1384 C C . ALA A 1 178 ? 0.448 1.332 -3.050 1.00 90.12 178 ALA A C 1
ATOM 1386 O O . ALA A 1 178 ? -0.665 1.200 -2.540 1.00 90.12 178 ALA A O 1
ATOM 1387 N N . GLY A 1 179 ? 0.609 1.495 -4.367 1.00 92.00 179 GLY A N 1
ATOM 1388 C CA . GLY A 1 179 ? -0.523 1.588 -5.292 1.00 92.00 179 GLY A CA 1
ATOM 1389 C C . GLY A 1 179 ? -1.322 0.288 -5.364 1.00 92.00 179 GLY A C 1
ATOM 1390 O O . GLY A 1 179 ? -0.747 -0.797 -5.455 1.00 92.00 179 GLY A O 1
ATOM 1391 N N . MET A 1 180 ? -2.648 0.420 -5.288 1.00 93.56 180 MET A N 1
ATOM 1392 C CA . MET A 1 180 ? -3.628 -0.674 -5.344 1.00 93.56 180 MET A CA 1
ATOM 1393 C C . MET A 1 180 ? -4.924 -0.235 -6.058 1.00 93.56 180 MET A C 1
ATOM 1395 O O . MET A 1 180 ? -6.026 -0.632 -5.685 1.00 93.56 180 MET A O 1
ATOM 1399 N N . GLY A 1 181 ? -4.816 0.623 -7.073 1.00 94.94 181 GLY A N 1
ATOM 1400 C CA . GLY A 1 181 ? -5.935 1.073 -7.904 1.00 94.94 181 GLY A CA 1
ATOM 1401 C C . GLY A 1 181 ? -6.803 2.187 -7.317 1.00 94.94 181 GLY A C 1
ATOM 1402 O O . GLY A 1 181 ? -7.737 2.636 -7.985 1.00 94.94 181 GLY A O 1
ATOM 1403 N N . ALA A 1 182 ? -6.525 2.649 -6.098 1.00 93.31 182 ALA A N 1
ATOM 1404 C CA . ALA A 1 182 ? -7.206 3.805 -5.530 1.00 93.31 182 ALA A CA 1
ATOM 1405 C C . ALA A 1 182 ? -6.732 5.107 -6.201 1.00 93.31 182 ALA A C 1
ATOM 1407 O O . ALA A 1 182 ? -5.591 5.243 -6.633 1.00 93.31 182 ALA A O 1
ATOM 1408 N N . LEU A 1 183 ? -7.657 6.052 -6.335 1.00 93.81 183 LEU A N 1
ATOM 1409 C CA . LEU A 1 183 ? -7.511 7.331 -7.022 1.00 93.81 183 LEU A CA 1
ATOM 1410 C C . LEU A 1 183 ? -8.292 8.405 -6.255 1.00 93.81 183 LEU A C 1
ATOM 1412 O O . LEU A 1 183 ? -9.108 8.110 -5.377 1.00 93.81 183 LEU A O 1
ATOM 1416 N N . HIS A 1 184 ? -8.079 9.667 -6.621 1.00 92.75 184 HIS A N 1
ATOM 1417 C CA . HIS A 1 184 ? -8.781 10.825 -6.074 1.00 92.75 184 HIS A CA 1
ATOM 1418 C C . HIS A 1 184 ? -8.790 10.859 -4.536 1.00 92.75 184 HIS A C 1
ATOM 1420 O O . HIS A 1 184 ? -9.849 10.964 -3.916 1.00 92.75 184 HIS A O 1
ATOM 1426 N N . ASN A 1 185 ? -7.613 10.748 -3.913 1.00 88.31 185 ASN A N 1
ATOM 1427 C CA . ASN A 1 185 ? -7.463 10.756 -2.450 1.00 88.31 185 ASN A CA 1
ATOM 1428 C C . ASN A 1 185 ? -8.335 9.697 -1.739 1.00 88.31 185 ASN A C 1
ATOM 1430 O O . ASN A 1 185 ? -8.743 9.878 -0.597 1.00 88.31 185 ASN A O 1
ATOM 1434 N N . GLY A 1 186 ? -8.641 8.597 -2.428 1.00 88.56 186 GLY A N 1
ATOM 1435 C CA . GLY A 1 186 ? -9.317 7.416 -1.888 1.00 88.56 186 GLY A CA 1
ATOM 1436 C C . GLY A 1 186 ? -10.797 7.390 -2.235 1.00 88.56 186 GLY A C 1
ATOM 1437 O O . GLY A 1 186 ? -11.495 6.439 -1.902 1.00 88.56 186 GLY A O 1
ATOM 1438 N N . GLY A 1 187 ? -11.281 8.424 -2.928 1.00 91.19 187 GLY A N 1
ATOM 1439 C CA . GLY A 1 187 ? -12.671 8.535 -3.350 1.00 91.19 187 GLY A CA 1
ATOM 1440 C C . GLY A 1 187 ? -13.034 7.683 -4.566 1.00 91.19 187 GLY A C 1
ATOM 1441 O O . GLY A 1 187 ? -14.219 7.555 -4.865 1.00 91.19 187 GLY A O 1
ATOM 1442 N N . LEU A 1 188 ? -12.057 7.122 -5.288 1.00 93.75 188 LEU A N 1
ATOM 1443 C CA . LEU A 1 188 ? -12.290 6.323 -6.494 1.00 93.75 188 LEU A CA 1
ATOM 1444 C C . LEU A 1 188 ? -11.455 5.039 -6.484 1.00 93.75 188 LEU A C 1
ATOM 1446 O O . LEU A 1 188 ? -10.273 5.071 -6.163 1.00 93.75 188 LEU A O 1
ATOM 1450 N N . GLY A 1 189 ? -12.059 3.927 -6.905 1.00 95.19 189 GLY A N 1
ATOM 1451 C CA . GLY A 1 189 ? -11.358 2.683 -7.233 1.00 95.19 189 GLY A CA 1
ATOM 1452 C C . GLY A 1 189 ? -11.354 2.456 -8.744 1.00 95.19 189 GLY A C 1
ATOM 1453 O O . GLY A 1 189 ? -12.408 2.500 -9.377 1.00 95.19 189 GLY A O 1
ATOM 1454 N N . SER A 1 190 ? -10.179 2.221 -9.325 1.00 97.25 190 SER A N 1
ATOM 1455 C CA . SER A 1 190 ? -9.986 1.989 -10.758 1.00 97.25 190 SER A CA 1
ATOM 1456 C C . SER A 1 190 ? -9.377 0.605 -10.999 1.00 97.25 190 SER A C 1
ATOM 1458 O O . SER A 1 190 ? -8.192 0.411 -10.723 1.00 97.25 190 SER A O 1
ATOM 1460 N N . PRO A 1 191 ? -10.143 -0.355 -11.554 1.00 97.62 191 PRO A N 1
ATOM 1461 C CA . PRO A 1 191 ? -9.608 -1.655 -11.965 1.00 97.62 191 PRO A CA 1
ATOM 1462 C C . PRO A 1 191 ? -8.460 -1.527 -12.975 1.00 97.62 191 PRO A C 1
ATOM 1464 O O . PRO A 1 191 ? -7.489 -2.272 -12.910 1.00 97.62 191 PRO A O 1
ATOM 1467 N N . THR A 1 192 ? -8.523 -0.531 -13.861 1.00 98.19 192 THR A N 1
ATOM 1468 C CA . THR A 1 192 ? -7.448 -0.229 -14.813 1.00 98.19 192 THR A CA 1
ATOM 1469 C C . THR A 1 192 ? -6.163 0.195 -14.097 1.00 98.19 192 THR A C 1
ATOM 1471 O O . THR A 1 192 ? -5.101 -0.342 -14.395 1.00 98.19 192 THR A O 1
ATOM 1474 N N . GLN A 1 193 ? -6.245 1.108 -13.117 1.00 97.69 193 GLN A N 1
ATOM 1475 C CA . GLN A 1 193 ? -5.072 1.485 -12.312 1.00 97.69 193 GLN A CA 1
ATOM 1476 C C . GLN A 1 193 ? -4.580 0.300 -11.476 1.00 97.69 193 GLN A C 1
ATOM 1478 O O . GLN A 1 193 ? -3.378 0.118 -11.343 1.00 97.69 193 GLN A O 1
ATOM 1483 N N . PHE A 1 194 ? -5.489 -0.526 -10.951 1.00 97.06 194 PHE A N 1
ATOM 1484 C CA . PHE A 1 194 ? -5.133 -1.720 -10.189 1.00 97.06 194 PHE A CA 1
ATOM 1485 C C . PHE A 1 194 ? -4.271 -2.683 -11.012 1.00 97.06 194 PHE A C 1
ATOM 1487 O O . PHE A 1 194 ? -3.265 -3.166 -10.507 1.00 97.06 194 PHE A O 1
ATOM 1494 N N . MET A 1 195 ? -4.607 -2.932 -12.282 1.00 97.81 195 MET A N 1
ATOM 1495 C CA . MET A 1 195 ? -3.779 -3.785 -13.147 1.00 97.81 195 MET A CA 1
ATOM 1496 C C . MET A 1 195 ? -2.379 -3.205 -13.367 1.00 97.81 195 MET A C 1
ATOM 1498 O O . MET A 1 195 ? -1.401 -3.947 -13.283 1.00 97.81 195 MET A O 1
ATOM 1502 N N . LEU A 1 196 ? -2.283 -1.892 -13.593 1.00 97.50 196 LEU A N 1
ATOM 1503 C CA . LEU A 1 196 ? -1.004 -1.195 -13.737 1.00 97.50 196 LEU A CA 1
ATOM 1504 C C . LEU A 1 196 ? -0.164 -1.279 -12.452 1.00 97.50 196 LEU A C 1
ATOM 1506 O O . LEU A 1 196 ? 1.007 -1.649 -12.494 1.00 97.50 196 LEU A O 1
ATOM 1510 N N . ASP A 1 197 ? -0.777 -0.998 -11.303 1.00 96.25 197 ASP A N 1
ATOM 1511 C CA . ASP A 1 197 ? -0.138 -1.080 -9.988 1.00 96.25 197 ASP A CA 1
ATOM 1512 C C . ASP A 1 197 ? 0.327 -2.509 -9.669 1.00 96.25 197 ASP A C 1
ATOM 1514 O O . ASP A 1 197 ? 1.405 -2.718 -9.106 1.00 96.25 197 ASP A O 1
ATOM 1518 N N . MET A 1 198 ? -0.462 -3.515 -10.056 1.00 95.88 198 MET A N 1
ATOM 1519 C CA . MET A 1 198 ? -0.103 -4.919 -9.873 1.00 95.88 198 MET A CA 1
ATOM 1520 C C . MET A 1 198 ? 1.104 -5.325 -10.699 1.00 95.88 198 MET A C 1
ATOM 1522 O O . MET A 1 198 ? 1.915 -6.112 -10.219 1.00 95.88 198 MET A O 1
ATOM 1526 N N . GLU A 1 199 ? 1.265 -4.782 -11.899 1.00 96.19 199 GLU A N 1
ATOM 1527 C CA . GLU A 1 199 ? 2.436 -5.064 -12.719 1.00 96.19 199 GLU A CA 1
ATOM 1528 C C . GLU A 1 199 ? 3.727 -4.532 -12.089 1.00 96.19 199 GLU A C 1
ATOM 1530 O O . GLU A 1 199 ? 4.728 -5.246 -12.045 1.00 96.19 199 GLU A O 1
ATOM 1535 N N . ILE A 1 200 ? 3.677 -3.332 -11.501 1.00 95.06 200 ILE A N 1
ATOM 1536 C CA . ILE A 1 200 ? 4.792 -2.768 -10.726 1.00 95.06 200 ILE A CA 1
ATOM 1537 C C . ILE A 1 200 ? 5.121 -3.682 -9.541 1.00 95.06 200 ILE A C 1
ATOM 1539 O O . ILE A 1 200 ? 6.280 -4.020 -9.311 1.00 95.06 200 ILE A O 1
ATOM 1543 N N . ARG A 1 201 ? 4.105 -4.146 -8.807 1.00 93.81 201 ARG A N 1
ATOM 1544 C CA . ARG A 1 201 ? 4.307 -5.036 -7.652 1.00 93.81 201 ARG A CA 1
ATOM 1545 C C . ARG A 1 201 ? 4.841 -6.414 -8.038 1.00 93.81 201 ARG A C 1
ATOM 1547 O O . ARG A 1 201 ? 5.637 -6.966 -7.286 1.00 93.81 201 ARG A O 1
ATOM 1554 N N . LYS A 1 202 ? 4.448 -6.968 -9.190 1.00 94.06 202 LYS A N 1
ATOM 1555 C CA . LYS A 1 202 ? 5.047 -8.204 -9.725 1.00 94.06 202 LYS A CA 1
ATOM 1556 C C . LYS A 1 202 ? 6.527 -8.005 -10.049 1.00 94.06 202 LYS A C 1
ATOM 1558 O O . LYS A 1 202 ? 7.318 -8.884 -9.729 1.00 94.06 202 LYS A O 1
ATOM 1563 N N . ALA A 1 203 ? 6.895 -6.864 -10.635 1.00 93.62 203 ALA A N 1
ATOM 1564 C CA . ALA A 1 203 ? 8.293 -6.536 -10.905 1.00 93.62 203 ALA A CA 1
ATOM 1565 C C . ALA A 1 203 ? 9.109 -6.465 -9.603 1.00 93.62 203 ALA A C 1
ATOM 1567 O O . ALA A 1 203 ? 10.175 -7.068 -9.506 1.00 93.62 203 ALA A O 1
ATOM 1568 N N . GLU A 1 204 ? 8.578 -5.796 -8.573 1.00 92.19 204 GLU A N 1
ATOM 1569 C CA . GLU A 1 204 ? 9.214 -5.736 -7.248 1.00 92.19 204 GLU A CA 1
ATOM 1570 C C . GLU A 1 204 ? 9.332 -7.117 -6.590 1.00 92.19 204 GLU A C 1
ATOM 1572 O O . GLU A 1 204 ? 10.357 -7.420 -5.988 1.00 92.19 204 GLU A O 1
ATOM 1577 N N . TRP A 1 205 ? 8.321 -7.976 -6.741 1.00 90.50 205 TRP A N 1
ATOM 1578 C CA . TRP A 1 205 ? 8.374 -9.353 -6.248 1.00 90.50 205 TRP A CA 1
ATOM 1579 C C . TRP A 1 205 ? 9.400 -10.209 -6.999 1.00 90.50 205 TRP A C 1
ATOM 1581 O O . TRP A 1 205 ? 10.080 -11.037 -6.406 1.00 90.50 205 TRP A O 1
ATOM 1591 N N . SER A 1 206 ? 9.546 -10.020 -8.311 1.00 89.81 206 SER A N 1
ATOM 1592 C CA . SER A 1 206 ? 10.594 -10.709 -9.068 1.00 89.81 206 SER A CA 1
ATOM 1593 C C . SER A 1 206 ? 11.987 -10.249 -8.640 1.00 89.81 206 SER A C 1
ATOM 1595 O O . SER A 1 206 ? 12.907 -11.059 -8.614 1.00 89.81 206 SER A O 1
ATOM 1597 N N . TYR A 1 207 ? 12.147 -8.971 -8.288 1.00 88.88 207 TYR A N 1
ATOM 1598 C CA . TYR A 1 207 ? 13.419 -8.413 -7.830 1.00 88.88 207 TYR A CA 1
ATOM 1599 C C . TYR A 1 207 ? 13.895 -9.009 -6.496 1.00 88.88 207 TYR A C 1
ATOM 1601 O O . TYR A 1 207 ? 15.098 -9.109 -6.279 1.00 88.88 207 TYR A O 1
ATOM 1609 N N . SER A 1 208 ? 12.983 -9.435 -5.617 1.00 83.00 208 SER A N 1
ATOM 1610 C CA . SER A 1 208 ? 13.348 -10.081 -4.348 1.00 83.00 208 SER A CA 1
ATOM 1611 C C . SER A 1 208 ? 13.749 -11.556 -4.491 1.00 83.00 208 SER A C 1
ATOM 1613 O O . SER A 1 208 ? 14.036 -12.208 -3.488 1.00 83.00 208 SER A O 1
ATOM 1615 N N . SER A 1 209 ? 13.777 -12.094 -5.715 1.00 86.50 209 SER A N 1
ATOM 1616 C CA . SER A 1 209 ? 14.237 -13.462 -5.970 1.00 86.50 209 SER A CA 1
ATOM 1617 C C . SER A 1 209 ? 15.759 -13.567 -5.852 1.00 86.50 209 SER A C 1
ATOM 1619 O O . SER A 1 209 ? 16.493 -12.666 -6.257 1.00 86.50 209 SER A O 1
ATOM 1621 N N . GLU A 1 210 ? 16.242 -14.684 -5.310 1.00 88.56 210 GLU A N 1
ATOM 1622 C CA . GLU A 1 210 ? 17.675 -14.972 -5.237 1.00 88.56 210 GLU A CA 1
ATOM 1623 C C . GLU A 1 210 ? 18.259 -15.234 -6.633 1.00 88.56 210 GLU A C 1
ATOM 1625 O O . GLU A 1 210 ? 17.588 -15.767 -7.518 1.00 88.56 210 GLU A O 1
ATOM 1630 N N . ILE A 1 211 ? 19.530 -14.876 -6.821 1.00 92.75 211 ILE A N 1
ATOM 1631 C CA . ILE A 1 211 ? 20.272 -15.191 -8.045 1.00 92.75 211 ILE A CA 1
ATOM 1632 C C . ILE A 1 211 ? 20.936 -16.561 -7.839 1.00 92.75 211 ILE A C 1
ATOM 1634 O O . ILE A 1 211 ? 21.801 -16.660 -6.964 1.00 92.75 211 ILE A O 1
ATOM 1638 N N . PRO A 1 212 ? 20.566 -17.610 -8.601 1.00 92.44 212 PRO A N 1
ATOM 1639 C CA . PRO A 1 212 ? 21.209 -18.913 -8.482 1.00 92.44 212 PRO A CA 1
ATOM 1640 C C . PRO A 1 212 ? 22.676 -18.815 -8.909 1.00 92.44 212 PRO A C 1
ATOM 1642 O O . PRO A 1 212 ? 23.003 -18.176 -9.911 1.00 92.44 212 PRO A O 1
ATOM 1645 N N . VAL A 1 213 ? 23.565 -19.460 -8.155 1.00 95.50 213 VAL A N 1
ATOM 1646 C CA . VAL A 1 213 ? 24.999 -19.538 -8.462 1.00 95.50 213 VAL A CA 1
ATOM 1647 C C . VAL A 1 213 ? 25.420 -21.001 -8.407 1.00 95.50 213 VAL A C 1
ATOM 1649 O O . VAL A 1 213 ? 25.725 -21.527 -7.336 1.00 95.50 213 VAL A O 1
ATOM 1652 N N . ASP A 1 214 ? 25.402 -21.648 -9.566 1.00 95.56 214 ASP A N 1
ATOM 1653 C CA . ASP A 1 214 ? 25.797 -23.038 -9.775 1.00 95.56 214 ASP A CA 1
ATOM 1654 C C . ASP A 1 214 ? 26.435 -23.217 -11.165 1.00 95.56 214 ASP A C 1
ATOM 1656 O O . ASP A 1 214 ? 26.627 -22.248 -11.901 1.00 95.56 214 ASP A O 1
ATOM 1660 N N . ASP A 1 215 ? 26.809 -24.453 -11.502 1.00 95.81 215 ASP A N 1
ATOM 1661 C CA . ASP A 1 215 ? 27.499 -24.763 -12.757 1.00 95.81 215 ASP A CA 1
ATOM 1662 C C . ASP A 1 215 ? 26.636 -24.485 -14.007 1.00 95.81 215 ASP A C 1
ATOM 1664 O O . ASP A 1 215 ? 27.195 -24.196 -15.062 1.00 95.81 215 ASP A O 1
ATOM 1668 N N . GLU A 1 216 ? 25.297 -24.537 -13.916 1.00 94.25 216 GLU A N 1
ATOM 1669 C CA . GLU A 1 216 ? 24.412 -24.206 -15.048 1.00 94.25 216 GLU A CA 1
ATOM 1670 C C . GLU A 1 216 ? 24.215 -22.691 -15.154 1.00 94.25 216 GLU A C 1
ATOM 1672 O O . GLU A 1 216 ? 24.290 -22.132 -16.248 1.00 94.25 216 GLU A O 1
ATOM 1677 N N . SER A 1 217 ? 23.986 -21.994 -14.034 1.00 93.81 217 SER A N 1
ATOM 1678 C CA . SER A 1 217 ? 23.780 -20.539 -14.049 1.00 93.81 217 SER A CA 1
ATOM 1679 C C . SER A 1 217 ? 25.060 -19.755 -14.372 1.00 93.81 217 SER A C 1
ATOM 1681 O O . SER A 1 217 ? 24.983 -18.619 -14.850 1.00 93.81 217 SER A O 1
ATOM 1683 N N . LEU A 1 218 ? 26.231 -20.368 -14.166 1.00 94.38 218 LEU A N 1
ATOM 1684 C CA . LEU A 1 218 ? 27.551 -19.834 -14.493 1.00 94.38 218 LEU A CA 1
ATOM 1685 C C . LEU A 1 218 ? 28.321 -20.782 -15.432 1.00 94.38 218 LEU A C 1
ATOM 1687 O O . LEU A 1 218 ? 29.375 -21.305 -15.065 1.00 94.38 218 LEU A O 1
ATOM 1691 N N . ASP A 1 219 ? 27.838 -20.952 -16.667 1.00 94.75 219 ASP A N 1
ATOM 1692 C CA . ASP A 1 219 ? 28.531 -21.712 -17.723 1.00 94.75 219 ASP A CA 1
ATOM 1693 C C . ASP A 1 219 ? 29.843 -21.015 -18.148 1.00 94.75 219 ASP A C 1
ATOM 1695 O O . ASP A 1 219 ? 29.934 -20.267 -19.130 1.00 94.75 219 ASP A O 1
ATOM 1699 N N . TRP A 1 220 ? 30.888 -21.220 -17.346 1.00 95.69 220 TRP A N 1
ATOM 1700 C CA . TRP A 1 220 ? 32.173 -20.544 -17.496 1.00 95.69 220 TRP A CA 1
ATOM 1701 C C . TRP A 1 220 ? 32.895 -20.943 -18.787 1.00 95.69 220 TRP A C 1
ATOM 1703 O O . TRP A 1 220 ? 33.604 -20.127 -19.381 1.00 95.69 220 TRP A O 1
ATOM 1713 N N . GLU A 1 221 ? 32.704 -22.180 -19.247 1.00 95.19 221 GLU A N 1
ATOM 1714 C CA . GLU A 1 221 ? 33.299 -22.668 -20.490 1.00 95.19 221 GLU A CA 1
ATOM 1715 C C . GLU A 1 221 ? 32.728 -21.932 -21.704 1.00 95.19 221 GLU A C 1
ATOM 1717 O O . GLU A 1 221 ? 33.491 -21.463 -22.558 1.00 95.19 221 GLU A O 1
ATOM 1722 N N . GLU A 1 222 ? 31.402 -21.779 -21.775 1.00 94.69 222 GLU A N 1
ATOM 1723 C CA . GLU A 1 222 ? 30.763 -21.019 -22.844 1.00 94.69 222 GLU A CA 1
ATOM 1724 C C . GLU A 1 222 ? 31.153 -19.536 -22.798 1.00 94.69 222 GLU A C 1
ATOM 1726 O O . GLU A 1 222 ? 31.515 -18.967 -23.837 1.00 94.69 222 GLU A O 1
ATOM 1731 N N . VAL A 1 223 ? 31.162 -18.928 -21.606 1.00 96.25 223 VAL A N 1
ATOM 1732 C CA . VAL A 1 223 ? 31.580 -17.530 -21.419 1.00 96.25 223 VAL A CA 1
ATOM 1733 C C . VAL A 1 223 ? 32.997 -17.303 -21.952 1.00 96.25 223 VAL A C 1
ATOM 1735 O O . VAL A 1 223 ? 33.214 -16.383 -22.750 1.00 96.25 223 VAL A O 1
ATOM 1738 N N . LEU A 1 224 ? 33.966 -18.143 -21.575 1.00 96.81 224 LEU A N 1
ATOM 1739 C CA . LEU A 1 224 ? 35.346 -18.030 -22.059 1.00 96.81 224 LEU A CA 1
ATOM 1740 C C . LEU A 1 224 ? 35.448 -18.242 -23.574 1.00 96.81 224 LEU A C 1
ATOM 1742 O O . LEU A 1 224 ? 36.152 -17.495 -24.257 1.00 96.81 224 LEU A O 1
ATOM 1746 N N . ARG A 1 225 ? 34.736 -19.235 -24.116 1.00 95.81 225 ARG A N 1
ATOM 1747 C CA . ARG A 1 225 ? 34.754 -19.556 -25.549 1.00 95.81 225 ARG A CA 1
ATOM 1748 C C . ARG A 1 225 ? 34.246 -18.394 -26.405 1.00 95.81 225 ARG A C 1
ATOM 1750 O O . ARG A 1 225 ? 34.918 -18.016 -27.364 1.00 95.81 225 ARG A O 1
ATOM 1757 N N . ILE A 1 226 ? 33.085 -17.827 -26.069 1.00 96.19 226 ILE A N 1
ATOM 1758 C CA . ILE A 1 226 ? 32.451 -16.747 -26.845 1.00 96.19 226 ILE A CA 1
ATOM 1759 C C . ILE A 1 226 ? 33.269 -15.454 -26.746 1.00 96.19 226 ILE A C 1
ATOM 1761 O O . ILE A 1 226 ? 33.524 -14.798 -27.760 1.00 96.19 226 ILE A O 1
ATOM 1765 N N . THR A 1 227 ? 33.732 -15.103 -25.542 1.00 95.88 227 THR A N 1
ATOM 1766 C CA . THR A 1 227 ? 34.513 -13.873 -25.322 1.00 95.88 227 THR A CA 1
ATOM 1767 C C . THR A 1 227 ? 35.877 -13.914 -26.008 1.00 95.88 227 THR A C 1
ATOM 1769 O O . THR A 1 227 ? 36.276 -12.918 -26.611 1.00 95.88 227 THR A O 1
ATOM 1772 N N . ALA A 1 228 ? 36.563 -15.063 -26.016 1.00 96.38 228 ALA A N 1
ATOM 1773 C CA . ALA A 1 228 ? 37.838 -15.228 -26.720 1.00 96.38 228 ALA A CA 1
ATOM 1774 C C . ALA A 1 228 ? 37.725 -15.018 -28.242 1.00 96.38 228 ALA A C 1
ATOM 1776 O O . ALA A 1 228 ? 38.696 -14.626 -28.887 1.00 96.38 228 ALA A O 1
ATOM 1777 N N . GLN A 1 229 ? 36.546 -15.264 -28.816 1.00 96.00 229 GLN A N 1
ATOM 1778 C CA . GLN A 1 229 ? 36.271 -15.099 -30.246 1.00 96.00 229 GLN A CA 1
ATOM 1779 C C . GLN A 1 229 ? 35.722 -13.705 -30.596 1.00 96.00 229 GLN A C 1
ATOM 1781 O O . GLN A 1 229 ? 35.512 -13.415 -31.772 1.00 96.00 229 GLN A O 1
ATOM 1786 N N . GLY A 1 230 ? 35.480 -12.841 -29.601 1.00 94.31 230 GLY A N 1
ATOM 1787 C CA . GLY A 1 230 ? 34.812 -11.552 -29.804 1.00 94.31 230 GLY A CA 1
ATOM 1788 C C . GLY A 1 230 ? 33.349 -11.685 -30.249 1.00 94.31 230 GLY A C 1
ATOM 1789 O O . GLY A 1 230 ? 32.842 -10.801 -30.937 1.00 94.31 230 GLY A O 1
ATOM 1790 N N . GLY A 1 231 ? 32.695 -12.802 -29.908 1.00 94.12 231 GLY A N 1
ATOM 1791 C CA . GLY A 1 231 ? 31.312 -13.101 -30.281 1.00 94.12 231 GLY A CA 1
ATOM 1792 C C . GLY A 1 231 ? 30.267 -12.482 -29.347 1.00 94.12 231 GLY A C 1
ATOM 1793 O O . GLY A 1 231 ? 30.560 -11.618 -28.521 1.00 94.12 231 GLY A O 1
ATOM 1794 N N . ASN A 1 232 ? 29.025 -12.949 -29.471 1.00 96.00 232 ASN A N 1
ATOM 1795 C CA . ASN A 1 232 ? 27.908 -12.587 -28.598 1.00 96.00 232 ASN A CA 1
ATOM 1796 C C . ASN A 1 232 ? 27.108 -13.843 -28.201 1.00 96.00 232 ASN A C 1
ATOM 1798 O O . ASN A 1 232 ? 27.240 -14.885 -28.837 1.00 96.00 232 ASN A O 1
ATOM 1802 N N . PHE A 1 233 ? 26.285 -13.742 -27.155 1.00 96.31 233 PHE A N 1
ATOM 1803 C CA . PHE A 1 233 ? 25.552 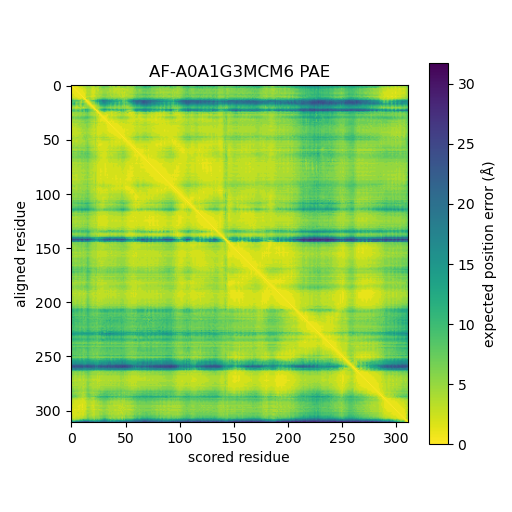-14.881 -26.587 1.00 96.31 233 PHE A CA 1
ATOM 1804 C C . PHE A 1 233 ? 24.216 -15.186 -27.286 1.00 96.31 233 PHE A C 1
ATOM 1806 O O . PHE A 1 233 ? 23.585 -16.181 -26.954 1.00 96.31 233 PHE A O 1
ATOM 1813 N N . LEU A 1 234 ? 23.773 -14.382 -28.263 1.00 95.69 234 LEU A N 1
ATOM 1814 C CA . LEU A 1 234 ? 22.442 -14.531 -28.873 1.00 95.69 234 LEU A CA 1
ATOM 1815 C C . LEU A 1 234 ? 22.240 -15.902 -29.533 1.00 95.69 234 LEU A C 1
ATOM 1817 O O . LEU A 1 234 ? 21.146 -16.456 -29.487 1.00 95.69 234 LEU A O 1
ATOM 1821 N N . GLU A 1 235 ? 23.296 -16.432 -30.146 1.00 92.44 235 GLU A N 1
ATOM 1822 C CA . GLU A 1 235 ? 23.284 -17.718 -30.851 1.00 92.44 235 GLU A CA 1
ATOM 1823 C C . GLU A 1 235 ? 23.689 -18.896 -29.945 1.00 92.44 235 GLU A C 1
ATOM 1825 O O . GLU A 1 235 ? 23.870 -20.010 -30.433 1.00 92.44 235 GLU A O 1
ATOM 1830 N N . SER A 1 236 ? 23.864 -18.670 -28.637 1.00 94.81 236 SER A N 1
ATOM 1831 C CA . SER A 1 236 ? 24.366 -19.696 -27.724 1.00 94.81 236 SER A CA 1
ATOM 1832 C C . SER A 1 236 ? 23.280 -20.679 -27.282 1.00 94.81 236 SER A C 1
ATOM 1834 O O . SER A 1 236 ? 22.105 -20.327 -27.128 1.00 94.81 236 SER A O 1
ATOM 1836 N N . GLU A 1 237 ? 23.670 -21.937 -27.060 1.00 92.62 237 GLU A N 1
ATOM 1837 C CA . GLU A 1 237 ? 22.741 -22.961 -26.574 1.00 92.62 237 GLU A CA 1
ATOM 1838 C C . GLU A 1 237 ? 22.250 -22.642 -25.159 1.00 92.62 237 GLU A C 1
ATOM 1840 O O . GLU A 1 237 ? 21.080 -22.885 -24.861 1.00 92.62 237 GLU A O 1
ATOM 1845 N N . HIS A 1 238 ? 23.109 -22.062 -24.311 1.00 95.44 238 HIS A N 1
ATOM 1846 C CA . HIS A 1 238 ? 22.731 -21.587 -22.976 1.00 95.44 238 HIS A CA 1
ATOM 1847 C C . HIS A 1 238 ? 21.608 -20.553 -23.063 1.00 95.44 238 HIS A C 1
ATOM 1849 O O . HIS A 1 238 ? 20.543 -20.740 -22.477 1.00 95.44 238 HIS A O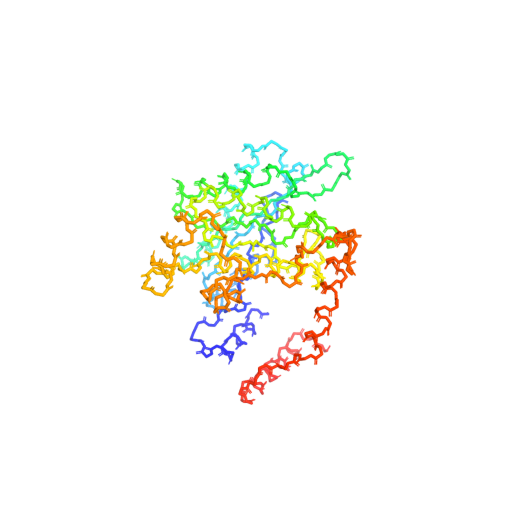 1
ATOM 1855 N N . THR A 1 239 ? 21.763 -19.531 -23.910 1.00 96.06 239 THR A N 1
ATOM 1856 C CA . THR A 1 239 ? 20.716 -18.523 -24.123 1.00 96.06 239 THR A CA 1
ATOM 1857 C C . THR A 1 239 ? 19.420 -19.163 -24.611 1.00 96.06 239 THR A C 1
ATOM 1859 O O . THR A 1 239 ? 18.350 -18.827 -24.112 1.00 96.06 239 THR A O 1
ATOM 1862 N N . LEU A 1 240 ? 19.473 -20.128 -25.536 1.00 94.88 240 LEU A N 1
ATOM 1863 C CA . LEU A 1 240 ? 18.270 -20.832 -25.992 1.00 94.88 240 LEU A CA 1
ATOM 1864 C C . LEU A 1 240 ? 17.555 -21.590 -24.860 1.00 94.88 240 LEU A C 1
ATOM 1866 O O . LEU A 1 240 ? 16.319 -21.579 -24.829 1.00 94.88 240 LEU A O 1
ATOM 1870 N N . ARG A 1 241 ? 18.300 -22.210 -23.932 1.00 95.12 241 ARG A N 1
ATOM 1871 C CA . ARG A 1 241 ? 17.735 -22.886 -22.751 1.00 95.12 241 ARG A CA 1
ATOM 1872 C C . ARG A 1 241 ? 17.081 -21.894 -21.785 1.00 95.12 241 ARG A C 1
ATOM 1874 O O . ARG A 1 241 ? 15.948 -22.132 -21.373 1.00 95.12 241 ARG A O 1
ATOM 1881 N N . HIS A 1 242 ? 17.734 -20.763 -21.514 1.00 94.81 242 HIS A N 1
ATOM 1882 C CA . HIS A 1 242 ? 17.348 -19.838 -20.438 1.00 94.81 242 HIS A CA 1
ATOM 1883 C C . HIS A 1 242 ? 16.567 -18.586 -20.885 1.00 94.81 242 HIS A C 1
ATOM 1885 O O . HIS A 1 242 ? 16.071 -17.832 -20.049 1.00 94.81 242 HIS A O 1
ATOM 1891 N N . CYS A 1 243 ? 16.383 -18.339 -22.189 1.00 92.81 243 CYS A N 1
ATOM 1892 C CA . CYS A 1 243 ? 15.809 -17.084 -22.718 1.00 92.81 243 CYS A CA 1
ATOM 1893 C C . CYS A 1 243 ? 14.394 -16.723 -22.227 1.00 92.81 243 CYS A C 1
ATOM 1895 O O . CYS A 1 243 ? 13.939 -15.605 -22.466 1.00 92.81 243 CYS A O 1
ATOM 1897 N N . ARG A 1 244 ? 13.681 -17.651 -21.576 1.00 92.62 244 ARG A N 1
ATOM 1898 C CA . ARG A 1 244 ? 12.323 -17.443 -21.040 1.00 92.62 244 ARG A CA 1
ATOM 1899 C C . ARG A 1 244 ? 12.263 -17.364 -19.514 1.00 92.62 244 ARG A C 1
ATOM 1901 O O . ARG A 1 244 ? 11.170 -17.242 -18.973 1.00 92.62 244 ARG A O 1
ATOM 1908 N N . GLU A 1 245 ? 13.397 -17.468 -18.829 1.00 91.56 245 GLU A N 1
ATOM 1909 C CA . GLU A 1 245 ? 13.449 -17.471 -17.362 1.00 91.56 245 GLU A CA 1
ATOM 1910 C C . GLU A 1 245 ? 13.391 -16.063 -16.770 1.00 91.56 245 GLU A C 1
ATOM 1912 O O . GLU A 1 245 ? 12.902 -15.871 -15.658 1.00 91.56 245 GLU A O 1
ATOM 1917 N N . LEU A 1 246 ? 13.858 -15.063 -17.522 1.00 89.50 246 LEU A N 1
ATOM 1918 C CA . LEU A 1 246 ? 13.818 -13.673 -17.092 1.00 89.50 246 LEU A CA 1
ATOM 1919 C C . LEU A 1 246 ? 12.376 -13.168 -17.044 1.00 89.50 246 LEU A C 1
ATOM 1921 O O . LEU A 1 246 ? 11.612 -13.314 -18.002 1.00 89.50 246 LEU A O 1
ATOM 1925 N N . TRP A 1 247 ? 12.022 -12.513 -15.939 1.00 91.94 247 TRP A N 1
ATOM 1926 C CA . TRP A 1 247 ? 10.741 -11.833 -15.835 1.00 91.94 247 TRP A CA 1
ATOM 1927 C C . TRP A 1 247 ? 10.675 -10.681 -16.841 1.00 91.94 247 TRP A C 1
ATOM 1929 O O . TRP A 1 247 ? 11.525 -9.788 -16.854 1.00 91.94 247 TRP A O 1
ATOM 1939 N N . LEU A 1 248 ? 9.630 -10.692 -17.664 1.00 91.50 248 LEU A N 1
ATOM 1940 C CA . LEU A 1 248 ? 9.277 -9.616 -18.577 1.00 91.50 248 LEU A CA 1
ATOM 1941 C C . LEU A 1 248 ? 7.825 -9.226 -18.323 1.00 91.50 248 LEU A C 1
ATOM 1943 O O . LEU A 1 248 ? 6.970 -10.079 -18.078 1.00 91.50 248 LEU A O 1
ATOM 1947 N N . SER A 1 249 ? 7.558 -7.926 -18.381 1.00 93.12 249 SER A N 1
ATOM 1948 C CA . SER A 1 249 ? 6.219 -7.398 -18.156 1.00 93.12 249 SER A CA 1
ATOM 1949 C C . SER A 1 249 ? 5.253 -7.815 -19.269 1.00 93.12 249 SER A C 1
ATOM 1951 O O . SER A 1 249 ? 5.610 -7.836 -20.445 1.00 93.12 249 SER A O 1
ATOM 1953 N N . GLU A 1 250 ? 4.000 -8.082 -18.901 1.00 88.75 250 GLU A N 1
ATOM 1954 C CA . GLU A 1 250 ? 2.897 -8.245 -19.855 1.00 88.75 250 GLU A CA 1
ATOM 1955 C C . GLU A 1 250 ? 2.397 -6.882 -20.379 1.00 88.75 250 GLU A C 1
ATOM 1957 O O . GLU A 1 250 ? 1.837 -6.795 -21.473 1.00 88.75 250 GLU A O 1
ATOM 1962 N N . LEU A 1 251 ? 2.599 -5.809 -19.603 1.00 92.19 251 LEU A N 1
ATOM 1963 C CA . LEU A 1 251 ? 2.135 -4.458 -19.929 1.00 92.19 251 LEU A CA 1
ATOM 1964 C C . LEU A 1 251 ? 3.208 -3.602 -20.602 1.00 92.19 251 LEU A C 1
ATOM 1966 O O . LEU A 1 251 ? 2.926 -2.921 -21.588 1.00 92.19 251 LEU A O 1
ATOM 1970 N N . PHE A 1 252 ? 4.422 -3.589 -20.047 1.00 91.31 252 PHE A N 1
ATOM 1971 C CA . PHE A 1 252 ? 5.517 -2.761 -20.543 1.00 91.31 252 PHE A CA 1
ATOM 1972 C C . PHE A 1 252 ? 6.274 -3.500 -21.636 1.00 91.31 252 PHE A C 1
ATOM 1974 O O . PHE A 1 252 ? 6.850 -4.562 -21.405 1.00 91.31 252 PHE A O 1
ATOM 1981 N N . ARG A 1 253 ? 6.276 -2.919 -22.834 1.00 86.56 253 ARG A N 1
ATOM 1982 C CA . ARG A 1 253 ? 6.813 -3.555 -24.034 1.00 86.56 253 ARG A CA 1
ATOM 1983 C C . ARG A 1 253 ? 8.131 -2.923 -24.471 1.00 86.56 253 ARG A C 1
ATOM 1985 O O . ARG A 1 253 ? 8.347 -1.728 -24.279 1.00 86.56 253 ARG A O 1
ATOM 1992 N N . SER A 1 254 ?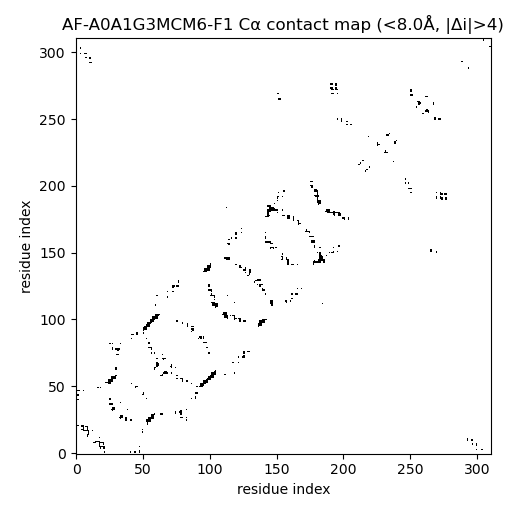 8.990 -3.736 -25.081 1.00 84.75 254 SER A N 1
ATOM 1993 C CA . SER A 1 254 ? 10.286 -3.330 -25.640 1.00 84.75 254 SER A CA 1
ATOM 1994 C C . SER A 1 254 ? 10.316 -3.306 -27.173 1.00 84.75 254 SER A C 1
ATOM 1996 O O . SER A 1 254 ? 11.335 -2.921 -27.746 1.00 84.75 254 SER A O 1
ATOM 1998 N N . ASP A 1 255 ? 9.231 -3.697 -27.854 1.00 84.19 255 ASP A N 1
ATOM 1999 C CA . ASP A 1 255 ? 9.130 -3.587 -29.309 1.00 84.19 255 ASP A CA 1
ATOM 2000 C C . ASP A 1 255 ? 8.938 -2.129 -29.745 1.00 84.19 255 ASP A C 1
ATOM 2002 O O . ASP A 1 255 ? 8.271 -1.336 -29.076 1.00 84.19 255 ASP A O 1
ATOM 2006 N N . SER A 1 256 ? 9.557 -1.769 -30.873 1.00 81.19 256 SER A N 1
ATOM 2007 C CA . SER A 1 256 ? 9.570 -0.394 -31.374 1.00 81.19 256 SER A CA 1
ATOM 2008 C C . SER A 1 256 ? 8.152 0.093 -31.687 1.00 81.19 256 SER A C 1
ATOM 2010 O O . SER A 1 256 ? 7.457 -0.563 -32.462 1.00 81.19 256 SER A O 1
ATOM 2012 N N . PRO A 1 257 ? 7.734 1.274 -31.201 1.00 78.88 257 PRO A N 1
ATOM 2013 C CA . PRO A 1 257 ? 6.436 1.839 -31.563 1.00 78.88 257 PRO A CA 1
ATOM 2014 C C . PRO A 1 257 ? 6.371 2.319 -33.024 1.00 78.88 257 PRO A C 1
ATOM 2016 O O . PRO A 1 257 ? 5.297 2.620 -33.534 1.00 78.88 257 PRO A O 1
ATOM 2019 N N . PHE A 1 258 ? 7.517 2.408 -33.711 1.00 78.50 258 PHE A N 1
ATOM 2020 C CA . PHE A 1 258 ? 7.600 2.833 -35.113 1.00 78.50 258 PHE A CA 1
ATOM 2021 C C . PHE A 1 258 ? 7.508 1.669 -36.107 1.00 78.50 258 PHE A C 1
ATOM 2023 O O . PHE A 1 258 ? 7.262 1.892 -37.289 1.00 78.50 258 PHE A O 1
ATOM 2030 N N . GLU A 1 259 ? 7.716 0.441 -35.635 1.00 77.50 259 GLU A N 1
ATOM 2031 C CA . GLU A 1 259 ? 7.757 -0.773 -36.464 1.00 77.50 259 GLU A CA 1
ATOM 2032 C C . GLU A 1 259 ? 6.786 -1.856 -35.966 1.00 77.50 259 GLU A C 1
ATOM 2034 O O . GLU A 1 259 ? 6.454 -2.783 -36.703 1.00 77.50 259 GLU A O 1
ATOM 2039 N N . GLY A 1 260 ? 6.344 -1.754 -34.711 1.00 68.62 260 GLY A N 1
ATOM 2040 C CA . GLY A 1 260 ? 5.517 -2.732 -34.021 1.00 68.62 260 GLY A CA 1
ATOM 2041 C C . GLY A 1 260 ? 4.015 -2.478 -34.135 1.00 68.62 260 GLY A C 1
ATOM 2042 O O . GLY A 1 260 ? 3.537 -1.559 -34.796 1.00 68.62 260 GLY A O 1
ATOM 2043 N N . ALA A 1 261 ? 3.254 -3.332 -33.452 1.00 73.62 261 ALA A N 1
ATOM 2044 C CA . ALA A 1 261 ? 1.790 -3.311 -33.448 1.00 73.62 261 ALA A CA 1
ATOM 2045 C C . ALA A 1 261 ? 1.183 -2.396 -32.363 1.00 73.62 261 ALA A C 1
ATOM 2047 O O . ALA A 1 261 ? -0.034 -2.402 -32.176 1.00 73.62 261 ALA A O 1
ATOM 2048 N N . TRP A 1 262 ? 2.006 -1.640 -31.630 1.00 81.12 262 TRP A N 1
ATOM 2049 C CA . TRP A 1 262 ? 1.573 -0.727 -30.570 1.00 81.12 262 TRP A CA 1
ATOM 2050 C C . TRP A 1 262 ? 2.179 0.666 -30.777 1.00 81.12 262 TRP A C 1
ATOM 2052 O O . TRP A 1 262 ? 3.245 0.796 -31.368 1.00 81.12 262 TRP A O 1
ATOM 2062 N N . ASP A 1 263 ? 1.503 1.713 -30.304 1.00 84.50 263 ASP A N 1
ATOM 2063 C CA . ASP A 1 263 ? 1.842 3.109 -30.622 1.00 84.50 263 ASP A CA 1
ATOM 2064 C C . ASP A 1 263 ? 2.795 3.787 -29.619 1.00 84.50 263 ASP A C 1
ATOM 2066 O O . ASP A 1 263 ? 3.065 4.984 -29.726 1.00 84.50 263 ASP A O 1
ATOM 2070 N N . GLY A 1 264 ? 3.318 3.048 -28.636 1.00 86.88 264 GLY A N 1
ATOM 2071 C CA . GLY A 1 264 ? 4.264 3.589 -27.657 1.00 86.88 264 GLY A CA 1
ATOM 2072 C C . GLY A 1 264 ? 3.635 4.432 -26.547 1.00 86.88 264 GLY A C 1
ATOM 2073 O O . GLY A 1 264 ? 4.362 4.996 -25.728 1.00 86.88 264 GLY A O 1
ATOM 2074 N N . THR A 1 265 ? 2.307 4.587 -26.525 1.00 91.56 265 THR A N 1
ATOM 2075 C CA . THR A 1 265 ? 1.647 5.556 -25.645 1.00 91.56 265 THR A CA 1
ATOM 2076 C C . THR A 1 265 ? 1.265 4.971 -24.288 1.00 91.56 265 THR A C 1
ATOM 2078 O O . THR A 1 265 ? 0.984 3.783 -24.136 1.00 91.56 265 THR A O 1
ATOM 2081 N N . GLU A 1 266 ? 1.147 5.846 -23.285 1.00 93.94 266 GLU A N 1
ATOM 2082 C CA . GLU A 1 266 ? 0.504 5.499 -22.011 1.00 93.94 266 GLU A CA 1
ATOM 2083 C C . GLU A 1 266 ? -0.917 4.965 -22.230 1.00 93.94 266 GLU A C 1
ATOM 2085 O O . GLU A 1 266 ? -1.345 4.035 -21.549 1.00 93.94 266 GLU A O 1
ATOM 2090 N N . LYS A 1 267 ? -1.641 5.525 -23.205 1.00 93.62 267 LYS A N 1
ATOM 2091 C CA . LYS A 1 267 ? -2.996 5.088 -23.525 1.00 93.62 267 LYS A CA 1
ATOM 2092 C C . LYS A 1 267 ? -3.020 3.610 -23.908 1.00 93.62 267 LYS A C 1
ATOM 2094 O O . LYS A 1 267 ? -3.855 2.894 -23.374 1.00 93.62 267 LYS A O 1
ATOM 2099 N N . ALA A 1 268 ? -2.103 3.145 -24.755 1.00 92.44 268 AL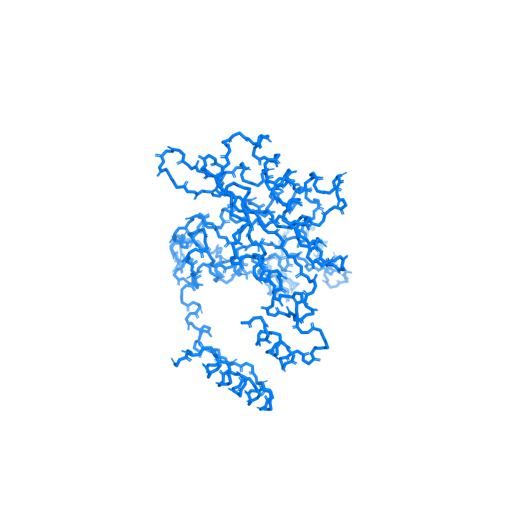A A N 1
ATOM 2100 C CA . ALA A 1 268 ? -2.037 1.733 -25.131 1.00 92.44 268 ALA A CA 1
ATOM 2101 C C . ALA A 1 268 ? -1.803 0.812 -23.919 1.00 92.44 268 ALA A C 1
ATOM 2103 O O . ALA A 1 268 ? -2.434 -0.239 -23.811 1.00 92.44 268 ALA A O 1
ATOM 2104 N N . ILE A 1 269 ? -0.964 1.229 -22.963 1.00 95.31 269 ILE A N 1
ATOM 2105 C CA . ILE A 1 269 ? -0.746 0.490 -21.705 1.00 95.31 269 ILE A CA 1
ATOM 2106 C C . ILE A 1 269 ? -2.040 0.437 -20.880 1.00 95.31 269 ILE A C 1
ATOM 2108 O O . ILE A 1 269 ? -2.418 -0.621 -20.372 1.00 95.31 269 ILE A O 1
ATOM 2112 N N . LEU A 1 270 ? -2.738 1.568 -20.749 1.00 97.00 270 LEU A N 1
ATOM 2113 C CA . LEU A 1 270 ? -3.986 1.661 -19.991 1.00 97.00 270 LEU A CA 1
ATOM 2114 C C . LEU A 1 270 ? -5.146 0.911 -20.656 1.00 97.00 270 LEU A C 1
ATOM 2116 O O . LEU A 1 270 ? -5.944 0.294 -19.952 1.00 97.00 270 LEU A O 1
ATOM 2120 N N . ASP A 1 271 ? -5.229 0.919 -21.984 1.00 95.62 271 ASP A N 1
ATOM 2121 C CA . ASP A 1 271 ? -6.203 0.128 -22.737 1.00 95.62 271 ASP A CA 1
ATOM 2122 C C . ASP A 1 271 ? -5.962 -1.368 -22.482 1.00 95.62 271 ASP A C 1
ATOM 2124 O O . ASP A 1 271 ? -6.895 -2.084 -22.119 1.00 95.62 271 ASP A O 1
ATOM 2128 N N . ARG A 1 272 ? -4.700 -1.828 -22.539 1.00 95.50 272 ARG A N 1
ATOM 2129 C CA . ARG A 1 272 ? -4.358 -3.222 -22.215 1.00 95.50 272 ARG A CA 1
ATOM 2130 C C . ARG A 1 272 ? -4.690 -3.579 -20.765 1.00 95.50 272 ARG A C 1
ATOM 2132 O O . ARG A 1 272 ? -5.178 -4.675 -20.498 1.00 95.50 272 ARG A O 1
ATOM 2139 N N . CYS A 1 273 ? -4.472 -2.661 -19.822 1.00 97.62 273 CYS A N 1
ATOM 2140 C CA . CYS A 1 273 ? -4.913 -2.836 -18.437 1.00 97.62 273 CYS A CA 1
ATOM 2141 C C . CYS A 1 273 ? -6.436 -3.012 -18.340 1.00 97.62 273 CYS A C 1
ATOM 2143 O O . CYS A 1 273 ? -6.897 -3.852 -17.565 1.00 97.62 273 CYS A O 1
ATOM 2145 N N . ASP A 1 274 ? -7.214 -2.230 -19.103 1.00 97.94 274 ASP A N 1
ATOM 2146 C CA . ASP A 1 274 ? -8.679 -2.323 -19.131 1.00 97.94 274 ASP A CA 1
ATOM 2147 C C . ASP A 1 274 ? -9.164 -3.668 -19.685 1.00 97.94 274 ASP A C 1
ATOM 2149 O O . ASP A 1 274 ? -10.029 -4.318 -19.096 1.00 97.94 274 ASP A O 1
ATOM 2153 N N . GLU A 1 275 ? -8.568 -4.114 -20.788 1.00 97.25 275 GLU A N 1
ATOM 2154 C CA . GLU A 1 275 ? -8.834 -5.428 -21.375 1.00 97.25 275 GLU A CA 1
ATOM 2155 C C . GLU A 1 275 ? -8.555 -6.547 -20.370 1.00 97.25 275 GLU A C 1
ATOM 2157 O O . GLU A 1 275 ? -9.417 -7.393 -20.116 1.00 97.25 275 GLU A O 1
ATOM 2162 N N . LEU A 1 276 ? -7.383 -6.501 -19.733 1.00 97.12 276 LEU A N 1
ATOM 2163 C CA . LEU A 1 276 ? -6.936 -7.536 -18.815 1.00 97.12 276 LEU A CA 1
ATOM 2164 C C . LEU A 1 276 ? -7.866 -7.714 -17.624 1.00 97.12 276 LEU A C 1
ATOM 2166 O O . LEU A 1 276 ? -8.265 -8.842 -17.339 1.00 97.12 276 LEU A O 1
ATOM 2170 N N . TRP A 1 277 ? -8.247 -6.648 -16.912 1.00 97.62 277 TRP A N 1
ATOM 2171 C CA . TRP A 1 277 ? -9.111 -6.847 -15.742 1.00 97.62 277 TRP A CA 1
ATOM 2172 C C . TRP A 1 277 ? -10.475 -7.424 -16.144 1.00 97.62 277 TRP A C 1
ATOM 2174 O O . TRP A 1 277 ? -11.043 -8.227 -15.399 1.00 97.62 277 TRP A O 1
ATOM 2184 N N . ARG A 1 278 ? -10.992 -7.081 -17.335 1.00 98.31 278 ARG A N 1
ATOM 2185 C CA . ARG A 1 278 ? -12.244 -7.644 -17.867 1.00 98.31 278 ARG A CA 1
ATOM 2186 C C . ARG A 1 278 ? -12.101 -9.113 -18.239 1.00 98.31 278 ARG A C 1
ATOM 2188 O O . ARG A 1 278 ? -13.030 -9.882 -17.994 1.00 98.31 278 ARG A O 1
ATOM 2195 N N . GLU A 1 279 ? -10.979 -9.502 -18.838 1.00 97.50 279 GLU A N 1
ATOM 2196 C CA . GLU A 1 279 ? -10.641 -10.902 -19.122 1.00 97.50 279 GLU A CA 1
ATOM 2197 C C . GLU A 1 279 ? -10.589 -11.708 -17.820 1.00 97.50 279 GLU A C 1
ATOM 2199 O O . GLU A 1 279 ? -11.347 -12.668 -17.655 1.00 97.50 279 GLU A O 1
ATOM 2204 N N . ARG A 1 280 ? -9.811 -11.242 -16.834 1.00 95.75 280 ARG A N 1
ATOM 2205 C CA . ARG A 1 280 ? -9.687 -11.902 -15.525 1.00 95.75 280 ARG A CA 1
ATOM 2206 C C . ARG A 1 280 ? -11.025 -12.013 -14.798 1.00 95.75 280 ARG A C 1
ATOM 2208 O O . ARG A 1 280 ? -11.284 -13.028 -14.158 1.00 95.75 280 ARG A O 1
ATOM 2215 N N . LEU A 1 281 ? -11.902 -11.014 -14.916 1.00 96.56 281 LEU A N 1
ATOM 2216 C CA . LEU A 1 281 ? -13.233 -11.066 -14.310 1.00 96.56 281 LEU A CA 1
ATOM 2217 C C . LEU A 1 281 ? -14.120 -12.162 -14.924 1.00 96.56 281 LEU A C 1
ATOM 2219 O O . LEU A 1 281 ? -14.882 -12.797 -14.199 1.00 96.56 281 LEU A O 1
ATOM 2223 N N . LYS A 1 282 ? -14.018 -12.417 -16.237 1.00 97.44 282 LYS A N 1
ATOM 2224 C CA . LYS A 1 282 ? -14.755 -13.510 -16.908 1.00 97.44 282 LYS A CA 1
ATOM 2225 C C . LYS A 1 282 ? -14.256 -14.889 -16.468 1.00 97.44 282 LYS A C 1
ATOM 2227 O O . LYS A 1 282 ? -15.044 -15.831 -16.355 1.00 97.44 282 LYS A O 1
ATOM 2232 N N . GLU A 1 283 ? -12.953 -15.002 -16.233 1.00 96.31 283 GLU A N 1
ATOM 2233 C CA . GLU A 1 283 ? -12.285 -16.244 -15.835 1.00 96.31 283 GLU A CA 1
ATOM 2234 C C . GLU A 1 283 ? -12.388 -16.532 -14.337 1.00 96.31 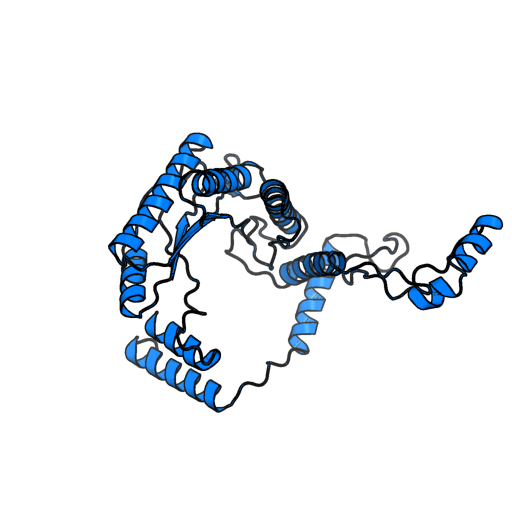283 GLU A C 1
ATOM 2236 O O . GLU A 1 283 ? -12.259 -17.686 -13.925 1.00 96.31 283 GLU A O 1
ATOM 2241 N N . TYR A 1 284 ? -12.648 -15.506 -13.521 1.00 96.44 284 TYR A N 1
ATOM 2242 C CA . TYR A 1 284 ? -12.681 -15.631 -12.073 1.00 96.44 284 TYR A CA 1
ATOM 2243 C C . TYR A 1 284 ? -13.634 -16.744 -11.614 1.00 96.44 284 TYR A C 1
ATOM 2245 O O . TYR A 1 284 ? -14.788 -16.876 -12.049 1.00 96.44 284 TYR A O 1
ATOM 2253 N N . ARG A 1 285 ? -13.127 -17.560 -10.692 1.00 94.88 285 ARG A N 1
ATOM 2254 C CA . ARG A 1 285 ? -13.886 -18.567 -9.957 1.00 94.88 285 ARG A CA 1
ATOM 2255 C C . ARG A 1 285 ? -13.682 -18.286 -8.471 1.00 94.88 285 ARG A C 1
ATOM 2257 O O . ARG A 1 285 ? -12.530 -18.262 -8.036 1.00 94.88 285 ARG A O 1
ATOM 2264 N N . PRO A 1 286 ? -14.755 -18.045 -7.696 1.00 90.25 286 PRO A N 1
ATOM 2265 C CA . PRO A 1 286 ? -14.607 -17.818 -6.268 1.00 90.25 286 PRO A CA 1
ATOM 2266 C C . PRO A 1 286 ? -13.996 -19.060 -5.604 1.00 90.25 286 PRO A C 1
ATOM 2268 O O . PRO A 1 286 ? -14.295 -20.183 -6.027 1.00 90.25 286 PRO A O 1
ATOM 2271 N N . PRO A 1 287 ? -13.154 -18.888 -4.569 1.00 88.62 287 PRO A N 1
ATOM 2272 C CA . PRO A 1 287 ? -12.640 -20.020 -3.812 1.00 88.62 287 PRO A CA 1
ATOM 2273 C C . PRO A 1 287 ? -13.800 -20.810 -3.193 1.00 88.62 287 PRO A C 1
ATOM 2275 O O . PRO A 1 287 ? -14.812 -20.238 -2.782 1.00 88.62 287 PRO A O 1
ATOM 2278 N N . VAL A 1 288 ? -13.662 -22.136 -3.138 1.00 90.12 288 VAL A N 1
ATOM 2279 C CA . VAL A 1 288 ? -14.670 -23.005 -2.520 1.00 90.12 288 VAL A CA 1
ATOM 2280 C C . VAL A 1 288 ? -14.587 -22.851 -1.005 1.00 90.12 288 VAL A C 1
ATOM 2282 O O . VAL A 1 288 ? -13.564 -23.168 -0.403 1.00 90.12 288 VAL A O 1
ATOM 2285 N N . TRP A 1 289 ? -15.674 -22.387 -0.391 1.00 88.31 289 TRP A N 1
ATOM 2286 C CA . TRP A 1 289 ? -15.798 -22.273 1.062 1.00 88.31 289 TRP A CA 1
ATOM 2287 C C . TRP A 1 289 ? -16.578 -23.457 1.650 1.00 88.31 289 TRP A C 1
ATOM 2289 O O . TRP A 1 289 ? -17.513 -23.945 1.005 1.00 88.31 289 TRP A O 1
ATOM 2299 N N . PRO A 1 290 ? -16.252 -23.907 2.879 1.00 93.88 290 PRO A N 1
ATOM 2300 C CA . PRO A 1 290 ? -17.070 -24.873 3.607 1.00 93.88 290 PRO A CA 1
ATOM 2301 C C . PRO A 1 290 ? -18.524 -24.396 3.714 1.00 93.88 290 PRO A C 1
ATOM 2303 O O . PRO A 1 290 ? -18.783 -23.234 4.048 1.00 93.88 290 PRO A O 1
ATOM 2306 N N . LYS A 1 291 ? -19.480 -25.289 3.435 1.00 93.75 291 LYS A N 1
ATOM 2307 C CA . LYS A 1 291 ? -20.914 -24.945 3.404 1.00 93.75 291 LYS A CA 1
ATOM 2308 C C . LYS A 1 291 ? -21.399 -24.442 4.758 1.00 93.75 291 LYS A C 1
ATOM 2310 O O . LYS A 1 291 ? -22.224 -23.537 4.817 1.00 93.75 291 LYS A O 1
ATOM 2315 N N . GLU A 1 292 ? -20.853 -25.002 5.825 1.00 94.19 292 GLU A N 1
ATOM 2316 C CA . GLU A 1 292 ? -21.178 -24.686 7.209 1.00 94.19 292 GLU A CA 1
ATOM 2317 C C . GLU A 1 292 ? -20.811 -23.231 7.535 1.00 94.19 292 GLU A C 1
ATOM 2319 O O . GLU A 1 292 ? -21.614 -22.512 8.127 1.00 94.19 292 GLU A O 1
ATOM 2324 N N . LYS A 1 293 ? -19.641 -22.758 7.074 1.00 92.81 293 LYS A N 1
ATOM 2325 C CA . LYS A 1 293 ? -19.210 -21.360 7.250 1.00 92.81 293 LYS A CA 1
ATOM 2326 C C . LYS A 1 293 ? -20.106 -20.394 6.481 1.00 92.81 293 LYS A C 1
ATOM 2328 O O . LYS A 1 293 ? -20.514 -19.377 7.033 1.00 92.81 293 LYS A O 1
ATOM 2333 N N . MET A 1 294 ? -20.459 -20.728 5.239 1.00 93.12 294 MET A N 1
ATOM 2334 C CA . MET A 1 294 ? -21.374 -19.906 4.435 1.00 93.12 294 MET A CA 1
ATOM 2335 C C . MET A 1 294 ? -22.753 -19.789 5.094 1.00 93.12 294 MET A C 1
ATOM 2337 O O . MET A 1 294 ? -23.256 -18.685 5.271 1.00 93.12 294 MET A O 1
ATOM 2341 N N . GLN A 1 295 ? -23.322 -20.909 5.552 1.00 94.94 295 GLN A N 1
ATOM 2342 C CA . GLN A 1 295 ? -24.601 -20.913 6.268 1.00 94.94 295 GLN A CA 1
ATOM 2343 C C . GLN A 1 295 ? -24.544 -20.103 7.567 1.00 94.94 295 GLN A C 1
ATOM 2345 O O . GLN A 1 295 ? -25.484 -19.372 7.877 1.00 94.94 295 GLN A O 1
ATOM 2350 N N . ALA A 1 296 ? -23.448 -20.205 8.323 1.00 94.38 296 ALA A N 1
ATOM 2351 C CA . ALA A 1 296 ? -23.257 -19.420 9.537 1.00 94.38 296 ALA A CA 1
ATOM 2352 C C . ALA A 1 296 ? -23.167 -17.911 9.241 1.00 94.38 296 ALA A C 1
ATOM 2354 O O . ALA A 1 296 ? -23.761 -17.114 9.969 1.00 94.38 296 ALA A O 1
ATOM 2355 N N . LEU A 1 297 ? -22.486 -17.509 8.161 1.00 93.62 297 LEU A N 1
ATOM 2356 C CA . LEU A 1 297 ? -22.432 -16.110 7.718 1.00 93.62 297 LEU A CA 1
ATOM 2357 C C . LEU A 1 297 ? -23.809 -15.591 7.282 1.00 93.62 297 LEU A C 1
ATOM 2359 O O . LEU A 1 297 ? -24.179 -14.477 7.656 1.00 93.62 297 LEU A O 1
ATOM 2363 N N . ASP A 1 298 ? -24.593 -16.395 6.562 1.00 95.00 298 ASP A N 1
ATOM 2364 C CA . ASP A 1 298 ? -25.955 -16.030 6.154 1.00 95.00 298 ASP A CA 1
ATOM 2365 C C . ASP A 1 298 ? -26.879 -15.840 7.369 1.00 95.00 298 ASP A C 1
ATOM 2367 O O . ASP A 1 298 ? -27.623 -14.859 7.452 1.00 95.00 298 ASP A O 1
ATOM 2371 N N . GLN A 1 299 ? -26.798 -16.740 8.357 1.00 96.00 299 GLN A N 1
ATOM 2372 C CA . GLN A 1 299 ? -27.548 -16.629 9.614 1.00 96.00 299 GLN A CA 1
ATOM 2373 C C . GLN A 1 299 ? -27.137 -15.390 10.418 1.00 96.00 299 GLN A C 1
ATOM 2375 O O . GLN A 1 299 ? -27.999 -14.668 10.930 1.00 96.00 299 GLN A O 1
ATOM 2380 N N . LEU A 1 300 ? -25.831 -15.117 10.505 1.00 94.50 300 LEU A N 1
ATOM 2381 C CA . LEU A 1 300 ? -25.292 -13.920 11.146 1.00 94.50 300 LEU A CA 1
ATOM 2382 C C . LEU A 1 300 ? -25.822 -12.649 10.472 1.00 94.50 300 LEU A C 1
ATOM 2384 O O . LEU A 1 300 ? -26.274 -11.737 11.164 1.00 94.50 300 LEU A O 1
ATOM 2388 N N . LEU A 1 301 ? -25.803 -12.596 9.137 1.00 94.31 301 LEU A N 1
ATOM 2389 C CA . LEU A 1 301 ? -26.295 -11.454 8.371 1.00 94.31 301 LEU A CA 1
ATOM 2390 C C . LEU A 1 301 ? -27.798 -11.236 8.584 1.00 94.31 301 LEU A C 1
ATOM 2392 O O . LEU A 1 301 ? -28.220 -10.103 8.819 1.00 94.31 301 LEU A O 1
ATOM 2396 N N . ALA A 1 302 ? -28.601 -12.302 8.546 1.00 94.88 302 ALA A N 1
ATOM 2397 C CA . ALA A 1 302 ? -30.041 -12.225 8.785 1.00 94.88 302 ALA A CA 1
ATOM 2398 C C . ALA A 1 302 ? -30.357 -11.687 10.191 1.00 94.88 302 ALA A C 1
ATOM 2400 O O . ALA A 1 302 ? -31.177 -10.777 10.340 1.00 94.88 302 ALA A O 1
ATOM 2401 N N . ARG A 1 303 ? -29.654 -12.188 11.216 1.00 94.56 303 ARG A N 1
ATOM 2402 C CA . ARG A 1 303 ? -29.783 -11.692 12.592 1.00 94.56 303 ARG A CA 1
ATOM 2403 C C . ARG A 1 303 ? -29.353 -10.228 12.709 1.00 94.56 303 ARG A C 1
ATOM 2405 O O . ARG A 1 303 ? -30.066 -9.430 13.311 1.00 94.56 303 ARG A O 1
ATOM 2412 N N . ALA A 1 304 ? -28.230 -9.859 12.090 1.00 92.62 304 ALA A N 1
ATOM 2413 C CA . ALA A 1 304 ? -27.733 -8.487 12.104 1.00 92.62 304 ALA A CA 1
ATOM 2414 C C . ALA A 1 304 ? -28.725 -7.501 11.475 1.00 92.62 304 ALA A C 1
ATOM 2416 O O . ALA A 1 304 ? -28.959 -6.437 12.044 1.00 92.62 304 ALA A O 1
ATOM 2417 N N . ARG A 1 305 ? -29.347 -7.865 10.347 1.00 93.19 305 ARG A N 1
ATOM 2418 C CA . ARG A 1 305 ? -30.395 -7.061 9.697 1.00 93.19 305 ARG A CA 1
ATOM 2419 C C . ARG A 1 305 ? -31.613 -6.860 10.592 1.00 93.19 305 ARG A C 1
ATOM 2421 O O . ARG A 1 305 ? -32.062 -5.727 10.752 1.00 93.19 305 ARG A O 1
ATOM 2428 N N . ALA A 1 306 ? -32.100 -7.935 11.214 1.00 93.00 306 ALA A N 1
ATOM 2429 C CA . ALA A 1 306 ? -33.260 -7.883 12.100 1.00 93.00 306 ALA A CA 1
ATOM 2430 C C . ALA A 1 306 ? -33.020 -6.979 13.322 1.00 93.00 306 ALA A C 1
ATOM 2432 O O . ALA A 1 306 ? -33.857 -6.142 13.645 1.00 93.00 306 ALA A O 1
ATOM 2433 N N . GLU A 1 307 ? -31.867 -7.111 13.978 1.00 92.88 307 GLU A N 1
ATOM 2434 C CA . GLU A 1 307 ? -31.538 -6.327 15.175 1.00 92.88 307 GLU A CA 1
ATOM 2435 C C . GLU A 1 307 ? -31.169 -4.865 14.872 1.00 92.88 307 GLU A C 1
ATOM 2437 O O . GLU A 1 307 ? -31.396 -3.998 15.712 1.00 92.88 307 GLU A O 1
ATOM 2442 N N . LEU A 1 308 ? -30.580 -4.576 13.704 1.00 89.25 308 LEU A N 1
ATOM 2443 C CA . LEU A 1 308 ? -30.210 -3.209 13.305 1.00 89.25 308 LEU A CA 1
ATOM 2444 C C . LEU A 1 308 ? -31.343 -2.457 12.593 1.00 89.25 308 LEU A C 1
ATOM 2446 O O . LEU A 1 308 ? -31.186 -1.275 12.300 1.00 89.25 308 LEU A O 1
ATOM 2450 N N . GLY A 1 309 ? -32.462 -3.122 12.293 1.00 86.06 309 GLY A N 1
ATOM 2451 C CA . GLY A 1 309 ? -33.578 -2.517 11.565 1.00 86.06 309 GLY A CA 1
ATOM 2452 C C . GLY A 1 309 ? -33.242 -2.158 10.113 1.00 86.06 309 GLY A C 1
ATOM 2453 O O . GLY A 1 309 ? -33.854 -1.252 9.553 1.00 86.06 309 GLY A O 1
ATOM 2454 N N . VAL A 1 310 ? -32.266 -2.844 9.508 1.00 75.81 310 VAL A N 1
ATOM 2455 C CA . VAL A 1 310 ? -31.852 -2.634 8.113 1.00 75.81 310 VAL A CA 1
ATOM 2456 C C . VAL A 1 310 ? -32.433 -3.773 7.276 1.00 75.81 310 VAL A C 1
ATOM 2458 O O . VAL A 1 310 ? -31.904 -4.886 7.299 1.00 75.81 310 VAL A O 1
ATOM 2461 N N . GLY A 1 311 ? -33.558 -3.501 6.608 1.00 52.03 311 GLY A N 1
ATOM 2462 C CA . GLY A 1 311 ? -34.234 -4.421 5.683 1.00 52.03 311 GLY A CA 1
ATOM 2463 C C . GLY A 1 311 ? -33.566 -4.476 4.319 1.00 52.03 311 GLY A C 1
ATOM 2464 O O . GLY A 1 311 ? -33.267 -3.387 3.785 1.00 52.03 311 GLY A O 1
#

Foldseek 3Di:
DQLLQQLLQCLPVVDPRRCPSVPDALEADAQQHRDPVSLVVLLVCVVNVNQEHEHEYEEADPPRFDVDLVRRLVRVLVNLVSVQVSSCVSPVPHPDAYEYFYWYQPPVPRDTFQLDPRRLVNLLSNQVCCVVPPVGRYDYDLALEGLAPDAFDSSQNSQVVSQVSVCVSVVHPPRARSHQQHYNRRPDRHLLNNLVSVLSRVVVVLVPDDQDDDCLSCVPVVVCVQVVVVHDCPPPPSCVVCVPVDDDTPQDDDDDCVPDPHNPDRVSSSVVSVVVSVVCVVVDDDDDDDPVSVVSSVVSVVVVCVVVVPD

Mean predicted aligned error: 5.97 Å

Radius of gyration: 25.12 Å; Cα contacts (8 Å, |Δi|>4): 431; chains: 1; bounding box: 72×52×67 Å

Nearest PDB structures (foldseek):
  7xcn-assembly1_D  TM=7.264E-01  e=1.478E-13  Methanosarcina barkeri MS
  7xcm-assembly1_C  TM=7.491E-01  e=4.901E-13  Methanosarcina barkeri MS
  7xcl-assembly1_F  TM=7.296E-01  e=2.691E-13  Methanosarcina barkeri MS
  2qne-assembly1_B  TM=7.463E-01  e=7.177E-13  Desulfitobacterium hafniense Y51
  4yyc-assembly1_A-2  TM=8.146E-01  e=4.513E-11  Sinorhizobium meliloti 1021

pLDDT: mean 90.6, std 7.11, range [52.03, 98.31]

Sequence (311 aa):
MIKYLREASAIVYDDPQPAAFLAGSECMTMPLKLEERSAEDILERRRCGVRRYHVASMPTLGVSTPVTLAGSIVMAAAELLGGMAVCWCADPESDLSARMITLVADMRNGNSTTFGPAYVQYDNAVRQLFRERWGGHCMVEVFFSPTARRPGLQAVFENYYGTSCRRRWDGNPEIPYAGMGALHNGGLGSPTQFMLDMEIRKAEWSYSSEIPVDDESLDWEEVLRITAQGGNFLESEHTLRHCRELWLSELFRSDSPFEGAWDGTEKAILDRCDELWRERLKEYRPPVWPKEKMQALDQLLARARAELGVG

Solvent-accessible surface area (backbone atoms only — not comparable to full-atom values): 17465 Å² total; per-residue (Å²): 111,68,68,57,38,27,52,49,23,27,59,75,66,72,39,96,75,31,49,76,68,57,78,64,61,43,52,43,44,68,70,79,34,79,46,68,69,42,55,50,49,58,54,48,31,52,77,68,71,46,47,68,44,36,22,27,43,70,41,30,34,60,73,46,36,53,69,52,62,70,67,28,34,55,50,51,48,51,36,41,52,50,48,46,48,51,49,37,74,74,33,85,82,47,48,73,34,32,35,34,38,50,29,31,51,38,86,90,78,71,45,70,36,50,82,59,69,64,32,57,53,42,29,52,49,39,31,48,48,26,47,78,75,64,81,31,56,44,45,63,51,57,58,42,28,21,49,32,83,56,73,52,66,65,31,51,47,25,23,49,51,37,35,49,53,49,23,65,72,70,72,35,81,81,64,68,73,39,48,69,14,36,18,41,65,58,79,37,80,34,65,39,29,24,45,53,31,47,51,56,47,50,51,56,56,58,65,73,53,82,82,77,85,48,73,78,75,51,48,58,67,59,54,52,56,35,58,76,70,72,61,73,61,86,86,33,70,66,41,69,74,49,72,77,72,68,91,71,63,93,68,66,78,87,72,52,45,89,79,48,98,49,81,76,44,70,63,59,43,49,50,52,22,45,52,47,51,56,52,50,60,72,69,61,70,83,81,89,69,62,68,68,47,54,52,50,49,54,51,49,50,54,51,50,25,64,76,70,71,54,129

Secondary structure (DSSP, 8-state):
-HHHHHHHHHHHH--SS--GGG---EE-BTTTB--HHHHHHHHHHHHTT--EEEEEE--EETTTB-SSHHHHHHHHHHHHHHHHHHHHHH-TT-EEEEEE--EEEETTTTEEE-SSHHHHHHHHHHHHHHHHHS-S-EEEP--S--S-SSSSHHHHHHHHHHHHHHHHHHT-TTSPP--SSEEGGGTEE-HHHHHHHHHHHHHHHHHTS----STTTT-HHHHHHHHHTT--STT-HHHHHHTTTS---SSS--S-TTTSSS---HHHHHHHHHHHHHHHHHH--PPPPPHHHHHHHHHHHHHHHHHHT--